Protein AF-0000000084571764 (afdb_homodimer)

Sequence (268 aa):
MSSFSRCAGCNYLRRKCPQDCILAPYFPSSNPQRFACVHKIFGASNVTKMLQVTSPGAFTGGTAECISYEATARVQDPVYGCVGIITQLQQQITQIHSEIMKIKGEMVSSHTNLTRNCTENPQHRLNMHLAPTCMSSFSRCAGCNYLRRKCPQDCILAPYFPSSNPQRFACVHKIFGASNVTKMLQVTSPGAFTGGTAECISYEATARVQDPVYGCVGIITQLQQQITQIHSEIMKIKGEMVSSHTNLTRNCTENPQHRLNMHLAPTC

Radius of gyration: 33.49 Å; Cα contacts (8 Å, |Δi|>4): 254; chains: 2; bounding box: 67×109×68 Å

Nearest PDB structures (foldseek):
  5ly0-assembly1_B  TM=8.321E-01  e=3.715E-10  Triticum turgidum
  1m56-assembly1_C  TM=3.704E-01  e=9.607E+00  Cereibacter sphaeroides
  5ly0-assembly1_B  TM=8.315E-01  e=4.509E-10  Triticum turgidum
  1m56-assembly1_C  TM=3.711E-01  e=9.537E+00  Cereibacter sphaeroides

pLDDT: mean 82.19, std 20.16, range [26.83, 98.69]

Solvent-accessible surface area (backbone atoms only — not comparable to full-atom values): 14985 Å² total; per-residue (Å²): 128,84,74,76,76,45,22,21,47,27,53,74,67,72,49,84,59,58,95,78,42,85,48,42,88,73,21,41,53,92,44,46,63,56,38,50,36,30,37,74,60,48,30,68,69,40,48,53,48,54,47,55,67,36,53,93,64,98,38,29,70,50,20,52,52,30,49,36,50,40,19,49,33,26,72,78,33,68,43,38,26,53,54,47,53,40,52,51,50,51,50,50,47,53,51,53,49,53,50,52,52,52,55,53,48,51,54,52,52,53,53,54,54,56,58,52,60,68,67,65,68,68,65,71,73,67,66,61,73,78,63,78,85,122,127,86,74,76,75,47,21,20,47,28,53,73,68,71,48,83,59,58,96,80,41,85,50,42,88,74,22,40,54,91,43,46,63,54,39,50,35,29,38,73,61,46,30,69,70,42,49,52,48,54,47,55,66,37,53,91,65,99,38,30,71,50,20,52,52,31,48,36,50,40,20,50,32,26,73,76,34,68,42,38,26,55,53,48,53,42,54,52,50,51,50,49,46,52,50,52,49,52,50,52,53,50,54,52,49,50,54,52,51,53,54,54,55,56,59,54,63,68,66,65,70,68,66,72,75,69,66,60,74,76,64,78,86,124

Foldseek 3Di:
DPPPDAFLVCVVVVHDQDPVRLCPVAGGPVCNVLVVLLCVVQNDVRLVVQLPVPPDDDPSNVSSVVSSQQSVQCVVPVPQGCVVVVVVVVVVVVVVVVVVVVVVVVVVVVVVVVVVVVPPPPPPVPPPDPPPPD/DPPPDAFLQCVVVVHDQDPVRLCPVAGGPVCNVLVVLLCVVQNDVRLVVQLPVPPDDDPSNVSSVVSSQQSVQCVVPVPQGCVVVVVVVVVVVVVVVVVVVVVVVVVVVVVVVVVVVVPPPPPDVPPPDPPDPD

Structure (mmCIF, N/CA/C/O backbone):
data_AF-0000000084571764-model_v1
#
loop_
_entity.id
_entity.type
_entity.pdbx_description
1 polymer 'LOB domain-containing protein'
#
loop_
_atom_site.group_PDB
_atom_site.id
_atom_site.type_symbol
_atom_site.label_atom_id
_atom_site.label_alt_id
_atom_site.label_comp_id
_atom_site.label_asym_id
_atom_site.label_entity_id
_atom_site.label_seq_id
_atom_site.pdbx_PDB_ins_code
_atom_site.Cartn_x
_atom_site.Cartn_y
_atom_site.Cartn_z
_atom_site.occupancy
_atom_site.B_iso_or_equiv
_atom_site.auth_seq_id
_atom_site.auth_comp_id
_atom_site.auth_asym_id
_atom_site.auth_atom_id
_atom_site.pdbx_PDB_model_num
ATOM 1 N N . MET A 1 1 ? 36.75 -24.688 -1.253 1 33.09 1 MET A N 1
ATOM 2 C CA . MET A 1 1 ? 35.406 -24.609 -1.811 1 33.09 1 MET A CA 1
ATOM 3 C C 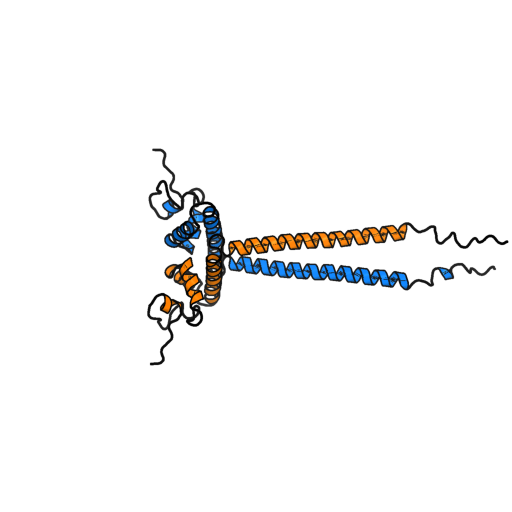. MET A 1 1 ? 34.688 -23.359 -1.341 1 33.09 1 MET A C 1
ATOM 5 O O . MET A 1 1 ? 34.406 -23.188 -0.148 1 33.09 1 MET A O 1
ATOM 9 N N . SER A 1 2 ? 35 -22.25 -1.656 1 41.28 2 SER A N 1
ATOM 10 C CA . SER A 1 2 ? 34.469 -20.953 -1.225 1 41.28 2 SER A CA 1
ATOM 11 C C . SER A 1 2 ? 32.938 -20.953 -1.198 1 41.28 2 SER A C 1
ATOM 13 O O . SER A 1 2 ? 32.312 -21.172 -2.227 1 41.28 2 SER A O 1
ATOM 15 N N . SER A 1 3 ? 32.156 -21.594 -0.392 1 47.38 3 SER A N 1
ATOM 16 C CA . SER A 1 3 ? 30.766 -21.953 -0.145 1 47.38 3 SER A CA 1
ATOM 17 C C . SER A 1 3 ? 29.828 -20.781 -0.491 1 47.38 3 SER A C 1
ATOM 19 O O . SER A 1 3 ? 29.812 -19.766 0.199 1 47.38 3 SER A O 1
ATOM 21 N N . PHE A 1 4 ? 29.766 -20.438 -1.7 1 60.16 4 PHE A N 1
ATOM 22 C CA . PHE A 1 4 ? 28.922 -19.359 -2.172 1 60.16 4 PHE A CA 1
ATOM 23 C C . PHE A 1 4 ? 27.531 -19.438 -1.526 1 60.16 4 PHE A C 1
ATOM 25 O O . PHE A 1 4 ? 26.859 -20.453 -1.63 1 60.16 4 PHE A O 1
ATOM 32 N N . SER A 1 5 ? 27.328 -18.844 -0.38 1 79.31 5 SER A N 1
ATOM 33 C CA . SER A 1 5 ? 26.141 -18.844 0.48 1 79.31 5 SER A CA 1
ATOM 34 C C . SER A 1 5 ? 24.891 -18.5 -0.309 1 79.31 5 SER A C 1
ATOM 36 O O . SER A 1 5 ? 24.844 -17.516 -1.04 1 79.31 5 SER A O 1
ATOM 38 N N . ARG A 1 6 ? 23.984 -19.531 -0.462 1 92.81 6 ARG A N 1
ATOM 39 C CA . ARG A 1 6 ? 22.672 -19.422 -1.094 1 92.81 6 ARG A CA 1
ATOM 40 C C . ARG A 1 6 ? 21.922 -18.188 -0.584 1 92.81 6 ARG A C 1
ATOM 42 O O . ARG A 1 6 ? 22.016 -17.844 0.595 1 92.81 6 ARG A O 1
ATOM 49 N N . CYS A 1 7 ? 21.469 -17.438 -1.483 1 96.56 7 CYS A N 1
ATOM 50 C CA . CYS A 1 7 ? 20.609 -16.375 -1.004 1 96.56 7 CYS A CA 1
ATOM 51 C C . CYS A 1 7 ? 19.422 -16.922 -0.234 1 96.56 7 CYS A C 1
ATOM 53 O O . CYS A 1 7 ? 19.203 -18.141 -0.204 1 96.56 7 CYS A O 1
ATOM 55 N N . ALA A 1 8 ? 18.703 -16.172 0.393 1 97.19 8 ALA A N 1
ATOM 56 C CA . ALA A 1 8 ? 17.562 -16.594 1.207 1 97.19 8 ALA A CA 1
ATOM 57 C C . ALA A 1 8 ? 16.469 -17.219 0.343 1 97.19 8 ALA A C 1
ATOM 59 O O . ALA A 1 8 ? 15.82 -18.188 0.762 1 97.19 8 ALA A O 1
ATOM 60 N N . GLY A 1 9 ? 16.297 -16.641 -0.872 1 96.94 9 GLY A N 1
ATOM 61 C CA . GLY A 1 9 ? 15.305 -17.203 -1.773 1 96.94 9 GLY A CA 1
ATOM 62 C C . GLY A 1 9 ? 15.617 -18.625 -2.201 1 96.94 9 GLY A C 1
ATOM 63 O O . GLY A 1 9 ? 14.789 -19.516 -2.045 1 96.94 9 GLY A O 1
ATOM 64 N N . CYS A 1 10 ? 16.734 -18.781 -2.635 1 97.31 10 CYS A N 1
ATOM 65 C CA . CYS A 1 10 ? 17.141 -20.094 -3.109 1 97.31 10 CYS A CA 1
ATOM 66 C C . CYS A 1 10 ? 17.172 -21.109 -1.966 1 97.31 10 CYS A C 1
ATOM 68 O O . CYS A 1 10 ? 16.812 -22.266 -2.15 1 97.31 10 CYS A O 1
ATOM 70 N N . ASN A 1 11 ? 17.609 -20.703 -0.814 1 97.12 11 ASN A N 1
ATOM 71 C CA . ASN A 1 11 ? 17.578 -21.562 0.359 1 97.12 11 ASN A CA 1
ATOM 72 C C . ASN A 1 11 ? 16.156 -21.984 0.715 1 97.12 11 ASN A C 1
ATOM 74 O O . ASN A 1 11 ? 15.906 -23.172 0.968 1 97.12 11 ASN A O 1
ATOM 78 N N . TYR A 1 12 ? 15.336 -21.031 0.763 1 97.12 12 TYR A N 1
ATOM 79 C CA . TYR A 1 12 ? 13.938 -21.281 1.095 1 97.12 12 TYR A CA 1
ATOM 80 C C . TYR A 1 12 ? 13.297 -22.219 0.089 1 97.12 12 TYR A C 1
ATOM 82 O O . TYR A 1 12 ? 12.492 -23.078 0.462 1 97.12 12 TYR A O 1
ATOM 90 N N . LEU A 1 13 ? 13.664 -22.047 -1.126 1 96.44 13 LEU A N 1
ATOM 91 C CA . LEU A 1 13 ? 13.062 -22.828 -2.209 1 96.44 13 LEU A CA 1
ATOM 92 C C . LEU A 1 13 ? 13.812 -24.141 -2.424 1 96.44 13 LEU A C 1
ATOM 94 O O . LEU A 1 13 ? 13.461 -24.922 -3.309 1 96.44 13 LEU A O 1
ATOM 98 N N . ARG A 1 14 ? 14.891 -24.328 -1.659 1 95.69 14 ARG A N 1
ATOM 99 C CA . ARG A 1 14 ? 15.703 -25.547 -1.694 1 95.69 14 ARG A CA 1
ATOM 100 C C . ARG A 1 14 ? 16.25 -25.797 -3.096 1 95.69 14 ARG A C 1
ATOM 102 O O . ARG A 1 14 ? 16.125 -26.906 -3.625 1 95.69 14 ARG A O 1
ATOM 109 N N . ARG A 1 15 ? 16.828 -24.812 -3.627 1 94.69 15 ARG A N 1
ATOM 110 C CA . ARG A 1 15 ? 17.469 -24.906 -4.93 1 94.69 15 ARG A CA 1
ATOM 111 C C . ARG A 1 15 ? 18.875 -24.328 -4.891 1 94.69 15 ARG A C 1
ATOM 113 O O . ARG A 1 15 ? 19.25 -23.656 -3.926 1 94.69 15 ARG A O 1
ATOM 120 N N . LYS A 1 16 ? 19.594 -24.609 -6.008 1 94.69 16 LYS A N 1
ATOM 121 C CA . LYS A 1 16 ? 20.906 -24.016 -6.172 1 94.69 16 LYS A CA 1
ATOM 122 C C . LYS A 1 16 ? 20.797 -22.531 -6.52 1 94.69 16 LYS A C 1
ATOM 124 O O . LYS A 1 16 ? 19.891 -22.125 -7.25 1 94.69 16 LYS A O 1
ATOM 129 N N . CYS A 1 17 ? 21.703 -21.797 -5.961 1 95.88 17 CYS A N 1
ATOM 130 C CA . CYS A 1 17 ? 21.75 -20.359 -6.223 1 95.88 17 CYS A CA 1
ATOM 131 C C . CYS A 1 17 ? 22.766 -20.031 -7.316 1 95.88 17 CYS A C 1
ATOM 133 O O . CYS A 1 17 ? 23.969 -19.984 -7.062 1 95.88 17 CYS A O 1
ATOM 135 N N . PRO A 1 18 ? 22.375 -19.797 -8.539 1 94.38 18 PRO A N 1
ATOM 136 C CA . PRO A 1 18 ? 23.297 -19.531 -9.633 1 94.38 18 PRO A CA 1
ATOM 137 C C . PRO A 1 18 ? 23.953 -18.156 -9.523 1 94.38 18 PRO A C 1
ATOM 139 O O . PRO A 1 18 ? 23.516 -17.312 -8.727 1 94.38 18 PRO A O 1
ATOM 142 N N . GLN A 1 19 ? 24.969 -17.938 -10.227 1 91.38 19 GLN A N 1
ATOM 143 C CA . GLN A 1 19 ? 25.734 -16.688 -10.211 1 91.38 19 GLN A CA 1
ATOM 144 C C . GLN A 1 19 ? 24.844 -15.516 -10.609 1 91.38 19 GLN A C 1
ATOM 146 O O . GLN A 1 19 ? 25.016 -14.406 -10.094 1 91.38 19 GLN A O 1
ATOM 151 N N . ASP A 1 20 ? 23.828 -15.688 -11.391 1 90.75 20 ASP A N 1
ATOM 152 C CA . ASP A 1 20 ? 22.969 -14.617 -11.891 1 90.75 20 ASP A CA 1
ATOM 153 C C . ASP A 1 20 ? 21.578 -14.672 -11.242 1 90.75 20 ASP A C 1
ATOM 155 O O . ASP A 1 20 ? 20.594 -14.258 -11.844 1 90.75 20 ASP A O 1
ATOM 159 N N . CYS A 1 21 ? 21.609 -15.109 -10.031 1 93.12 21 CYS A N 1
ATOM 160 C CA . CYS A 1 21 ? 20.344 -15.234 -9.328 1 93.12 21 CYS A CA 1
ATOM 161 C C . CYS A 1 21 ? 19.688 -13.875 -9.141 1 93.12 21 CYS A C 1
ATOM 163 O O . CYS A 1 21 ? 20.266 -12.977 -8.539 1 93.12 21 CYS A O 1
ATOM 165 N N . ILE A 1 22 ? 18.5 -13.75 -9.562 1 90.25 22 ILE A N 1
ATOM 166 C CA . ILE A 1 22 ? 17.797 -12.469 -9.562 1 90.25 22 ILE A CA 1
ATOM 167 C C . ILE A 1 22 ? 17.375 -12.117 -8.141 1 90.25 22 ILE A C 1
ATOM 169 O O . ILE A 1 22 ? 17.047 -10.961 -7.848 1 90.25 22 ILE A O 1
ATOM 173 N N . LEU A 1 23 ? 17.344 -13.102 -7.285 1 93.31 23 LEU A N 1
ATOM 174 C CA . LEU A 1 23 ? 16.906 -12.883 -5.91 1 93.31 23 LEU A CA 1
ATOM 175 C C . LEU A 1 23 ? 18.078 -12.484 -5.023 1 93.31 23 LEU A C 1
ATOM 177 O O . LEU A 1 23 ? 17.906 -11.773 -4.031 1 93.31 23 LEU A O 1
ATOM 181 N N . ALA A 1 24 ? 19.25 -12.891 -5.359 1 93.5 24 ALA A N 1
ATOM 182 C CA . ALA A 1 24 ? 20.438 -12.812 -4.504 1 93.5 24 ALA A CA 1
ATOM 183 C C . ALA A 1 24 ? 20.703 -11.375 -4.07 1 93.5 24 ALA A C 1
ATOM 185 O O . ALA A 1 24 ? 20.984 -11.117 -2.9 1 93.5 24 ALA A O 1
ATOM 186 N N . PRO A 1 25 ? 20.578 -10.414 -4.918 1 91.19 25 PRO A N 1
ATOM 187 C CA . PRO A 1 25 ? 20.891 -9.039 -4.516 1 91.19 25 PRO A CA 1
ATOM 188 C C . PRO A 1 25 ? 19.891 -8.477 -3.51 1 91.19 25 PRO A C 1
ATOM 190 O O . PRO A 1 25 ? 20.219 -7.543 -2.773 1 91.19 25 PRO A O 1
ATOM 193 N N . TYR A 1 26 ? 18.734 -9.109 -3.398 1 92.56 26 TYR A N 1
ATOM 194 C CA . TYR A 1 26 ? 17.672 -8.438 -2.68 1 92.56 26 TYR A CA 1
ATOM 195 C C . TYR A 1 26 ? 17.203 -9.258 -1.479 1 92.56 26 TYR A C 1
ATOM 197 O O . TYR A 1 26 ? 16.547 -8.734 -0.581 1 92.56 26 TYR A O 1
ATOM 205 N N . PHE A 1 27 ? 17.578 -10.469 -1.503 1 95.62 27 PHE A N 1
ATOM 206 C CA . PHE A 1 27 ? 17.172 -11.375 -0.436 1 95.62 27 PHE A CA 1
ATOM 207 C C . PHE A 1 27 ? 18.375 -12.141 0.101 1 95.62 27 PHE A C 1
ATOM 209 O O . PHE A 1 27 ? 18.5 -13.344 -0.144 1 95.62 27 PHE A O 1
ATOM 216 N N . PRO A 1 28 ? 19.125 -11.469 0.858 1 94.94 28 PRO A N 1
ATOM 217 C CA . PRO A 1 28 ? 20.328 -12.094 1.403 1 94.94 28 PRO A CA 1
ATOM 218 C C . PRO A 1 28 ? 20.016 -13.156 2.457 1 94.94 28 PRO A C 1
ATOM 220 O O . PRO A 1 28 ? 18.984 -13.086 3.119 1 94.94 28 PRO A O 1
ATOM 223 N N . SER A 1 29 ? 20.906 -14.086 2.682 1 95.25 29 SER A N 1
ATOM 224 C CA . SER A 1 29 ? 20.734 -15.18 3.631 1 95.25 29 SER A CA 1
ATOM 225 C C . SER A 1 29 ? 20.688 -14.664 5.066 1 95.25 29 SER A C 1
ATOM 227 O O . SER A 1 29 ? 20.172 -15.344 5.957 1 95.25 29 SER A O 1
ATOM 229 N N . SER A 1 30 ? 21.203 -13.539 5.242 1 95.25 30 SER A N 1
ATOM 230 C CA . SER A 1 30 ? 21.219 -12.945 6.574 1 95.25 30 SER A CA 1
ATOM 231 C C . SER A 1 30 ? 19.828 -12.508 7.008 1 95.25 30 SER A C 1
ATOM 233 O O . SER A 1 30 ? 19.594 -12.258 8.195 1 95.25 30 S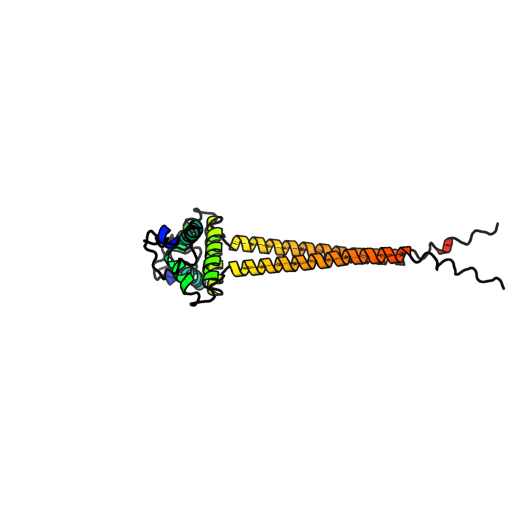ER A O 1
ATOM 235 N N . ASN A 1 31 ? 18.859 -12.383 6.09 1 96.06 31 ASN A N 1
ATOM 236 C CA . ASN A 1 31 ? 17.484 -11.992 6.383 1 96.06 31 ASN A CA 1
ATOM 237 C C . ASN A 1 31 ? 16.484 -12.945 5.734 1 96.06 31 ASN A C 1
ATOM 239 O O . ASN A 1 31 ? 15.719 -12.555 4.848 1 96.06 31 ASN A O 1
ATOM 243 N N . PRO A 1 32 ? 16.469 -14.133 6.25 1 96.69 32 PRO A N 1
ATOM 244 C CA . PRO A 1 32 ? 15.625 -15.156 5.625 1 96.69 32 PRO A CA 1
ATOM 245 C C . PRO A 1 32 ? 14.133 -14.836 5.742 1 96.69 32 PRO A C 1
ATOM 247 O O . PRO A 1 32 ? 13.344 -15.258 4.891 1 96.69 32 PRO A O 1
ATOM 250 N N . GLN A 1 33 ? 13.734 -14.102 6.691 1 97.12 33 GLN A N 1
ATOM 251 C CA . GLN A 1 33 ? 12.328 -13.805 6.918 1 97.12 33 GLN A CA 1
ATOM 252 C C . GLN A 1 33 ? 11.773 -12.906 5.812 1 97.12 33 GLN A C 1
ATOM 254 O O . GLN A 1 33 ? 10.594 -13.016 5.453 1 97.12 33 GLN A O 1
ATOM 259 N N . ARG A 1 34 ? 12.633 -12.109 5.312 1 97.19 34 ARG A N 1
ATOM 260 C CA . ARG A 1 34 ? 12.195 -11.195 4.266 1 97.19 34 ARG A CA 1
ATOM 261 C C . ARG A 1 34 ? 11.641 -11.961 3.066 1 97.19 34 ARG A C 1
ATOM 263 O O . ARG A 1 34 ? 10.547 -11.664 2.586 1 97.19 34 ARG A O 1
ATOM 270 N N . PHE A 1 35 ? 12.406 -12.891 2.623 1 97.19 35 PHE A N 1
ATOM 271 C CA . PHE A 1 35 ? 11.93 -13.648 1.475 1 97.19 35 PHE A CA 1
ATOM 272 C C . PHE A 1 35 ? 10.75 -14.531 1.858 1 97.19 35 PHE A C 1
ATOM 274 O O . PHE A 1 35 ? 9.836 -14.734 1.059 1 97.19 35 PHE A O 1
ATOM 281 N N . ALA A 1 36 ? 10.75 -15.047 3.066 1 97.62 36 ALA A N 1
ATOM 282 C CA . ALA A 1 36 ? 9.648 -15.891 3.52 1 97.62 36 ALA A CA 1
ATOM 283 C C . ALA A 1 36 ? 8.32 -15.148 3.459 1 97.62 36 ALA A C 1
ATOM 285 O O . ALA A 1 36 ? 7.305 -15.703 3.025 1 97.62 36 ALA A O 1
ATOM 286 N N . CYS A 1 37 ? 8.297 -13.914 3.857 1 96.44 37 CYS A N 1
ATOM 287 C CA . CYS A 1 37 ? 7.086 -13.102 3.824 1 96.44 37 CYS A CA 1
ATOM 288 C C . CYS A 1 37 ? 6.641 -12.844 2.389 1 96.44 37 CYS A C 1
ATOM 290 O O . CYS A 1 37 ? 5.457 -12.984 2.068 1 96.44 37 CYS A O 1
ATOM 292 N N . VAL A 1 38 ? 7.621 -12.516 1.595 1 96.69 38 VAL A N 1
ATOM 293 C CA . VAL A 1 38 ? 7.328 -12.203 0.199 1 96.69 38 VAL A CA 1
ATOM 294 C C . VAL A 1 38 ? 6.777 -13.445 -0.503 1 96.69 38 VAL A C 1
ATOM 296 O O . VAL A 1 38 ? 5.789 -13.359 -1.239 1 96.69 38 VAL A O 1
ATOM 299 N N . HIS A 1 39 ? 7.363 -14.539 -0.243 1 95.81 39 HIS A N 1
ATOM 300 C CA . HIS A 1 39 ? 6.918 -15.789 -0.846 1 95.81 39 HIS A CA 1
ATOM 301 C C . HIS A 1 39 ? 5.516 -16.156 -0.373 1 95.81 39 HIS A C 1
ATOM 303 O O . HIS A 1 39 ? 4.699 -16.656 -1.157 1 95.81 39 HIS A O 1
ATOM 309 N N . LYS A 1 40 ? 5.289 -16.016 0.88 1 93.38 40 LYS A N 1
ATOM 310 C CA . LYS A 1 40 ? 3.992 -16.359 1.456 1 93.38 40 LYS A CA 1
ATOM 311 C C . LYS A 1 40 ? 2.869 -15.594 0.763 1 93.38 40 LYS A C 1
ATOM 313 O O . LYS A 1 40 ? 1.788 -16.141 0.532 1 93.38 40 LYS A O 1
ATOM 318 N N . ILE A 1 41 ? 3.109 -14.344 0.408 1 92.75 41 ILE A N 1
ATOM 319 C CA . ILE A 1 41 ? 2.057 -13.461 -0.085 1 92.75 41 ILE A CA 1
ATOM 320 C C . ILE A 1 41 ? 2.002 -13.531 -1.609 1 92.75 41 ILE A C 1
ATOM 322 O O . ILE A 1 41 ? 0.923 -13.641 -2.193 1 92.75 41 ILE A O 1
ATOM 326 N N . PHE A 1 42 ? 3.152 -13.562 -2.262 1 93.44 42 PHE A N 1
ATOM 327 C CA . PHE A 1 42 ? 3.156 -13.383 -3.707 1 93.44 42 PHE A CA 1
ATOM 328 C C . PHE A 1 42 ? 3.512 -14.68 -4.418 1 93.44 42 PHE A C 1
ATOM 330 O O . PHE A 1 42 ? 3.188 -14.859 -5.594 1 93.44 42 PHE A O 1
ATOM 337 N N . GLY A 1 43 ? 4.227 -15.539 -3.732 1 92.38 43 GLY A N 1
ATOM 338 C CA . GLY A 1 43 ? 4.738 -16.734 -4.398 1 92.38 43 GLY A CA 1
ATOM 339 C C . GLY A 1 43 ? 6 -16.469 -5.195 1 92.38 43 GLY A C 1
ATOM 340 O O . GLY A 1 43 ? 6.301 -15.328 -5.539 1 92.38 43 GLY A O 1
ATOM 341 N N . ALA A 1 44 ? 6.699 -17.531 -5.496 1 90.12 44 ALA A N 1
ATOM 342 C CA . ALA A 1 44 ? 8.008 -17.422 -6.133 1 90.12 44 ALA A CA 1
ATOM 343 C C . ALA A 1 44 ? 7.883 -16.906 -7.562 1 90.12 44 ALA A C 1
ATOM 345 O O . ALA A 1 44 ? 8.648 -16.031 -7.98 1 90.12 44 ALA A O 1
ATOM 346 N N . SER A 1 45 ? 6.91 -17.328 -8.328 1 88.31 45 SER A N 1
ATOM 347 C CA . SER A 1 45 ? 6.746 -16.953 -9.727 1 88.31 45 SER A CA 1
ATOM 348 C C . SER A 1 45 ? 6.398 -15.469 -9.852 1 88.31 45 SER A C 1
ATOM 350 O O . SER A 1 45 ? 6.984 -14.758 -10.672 1 88.31 45 SER A O 1
ATOM 352 N N . ASN A 1 46 ? 5.547 -15.031 -9.023 1 90.12 46 ASN A N 1
ATOM 353 C CA . ASN A 1 46 ? 5.133 -13.633 -9.078 1 90.12 46 ASN A CA 1
ATOM 354 C C . ASN A 1 46 ? 6.258 -12.695 -8.648 1 90.12 46 ASN A C 1
ATOM 356 O O . ASN A 1 46 ? 6.426 -11.617 -9.219 1 90.12 46 ASN A O 1
ATOM 360 N N . VAL A 1 47 ? 6.961 -13.125 -7.68 1 91.94 47 VAL A N 1
ATOM 361 C CA . VAL A 1 47 ? 8.094 -12.32 -7.219 1 91.94 47 VAL A CA 1
ATOM 362 C C . VAL A 1 47 ? 9.094 -12.141 -8.359 1 91.94 47 VAL A C 1
ATOM 364 O O . VAL A 1 47 ? 9.555 -11.023 -8.609 1 91.94 47 VAL A O 1
ATOM 367 N N . THR A 1 48 ? 9.406 -13.188 -8.992 1 90.06 48 THR A N 1
ATOM 368 C CA . THR A 1 48 ? 10.352 -13.141 -10.102 1 90.06 48 THR A CA 1
ATOM 369 C C . THR A 1 48 ? 9.828 -12.25 -11.227 1 90.06 48 THR A C 1
ATOM 371 O O . THR A 1 48 ? 10.578 -11.438 -11.781 1 90.06 48 THR A O 1
ATOM 374 N N . LYS A 1 49 ? 8.609 -12.398 -11.484 1 88.75 49 LYS A N 1
ATOM 375 C CA . LYS A 1 49 ? 7.98 -11.57 -12.508 1 88.75 49 LYS A CA 1
ATOM 376 C C . LYS A 1 49 ? 8.047 -10.094 -12.148 1 88.75 49 LYS A C 1
ATOM 378 O O . LYS A 1 49 ? 8.367 -9.25 -12.992 1 88.75 49 LYS A O 1
ATOM 383 N N . MET A 1 50 ? 7.777 -9.773 -10.93 1 89.5 50 MET A N 1
ATOM 384 C CA . MET A 1 50 ? 7.75 -8.391 -10.469 1 89.5 50 MET A CA 1
ATOM 385 C C . MET A 1 50 ? 9.148 -7.777 -10.5 1 89.5 50 MET A C 1
ATOM 387 O O . MET A 1 50 ? 9.305 -6.586 -10.773 1 89.5 50 MET A O 1
ATOM 391 N N . LEU A 1 51 ? 10.109 -8.562 -10.266 1 89.25 51 LEU A N 1
ATOM 392 C CA . LEU A 1 51 ? 11.484 -8.078 -10.25 1 89.25 51 LEU A CA 1
ATOM 393 C C . LEU A 1 51 ? 12.023 -7.922 -11.672 1 89.25 51 LEU A C 1
ATOM 395 O O . LEU A 1 51 ? 12.945 -7.137 -11.906 1 89.25 51 LEU A O 1
ATOM 399 N N . GLN A 1 52 ? 11.469 -8.641 -12.586 1 83.56 52 GLN A N 1
ATOM 400 C CA . GLN A 1 52 ? 11.914 -8.594 -13.977 1 83.56 52 GLN A CA 1
ATOM 401 C C . GLN A 1 52 ? 11.289 -7.41 -14.711 1 83.56 52 GLN A C 1
ATOM 403 O O . GLN A 1 52 ? 11.898 -6.848 -15.617 1 83.56 52 GLN A O 1
ATOM 408 N N . VAL A 1 53 ? 9.984 -7.25 -14.555 1 67.06 53 VAL A N 1
ATOM 409 C CA . VAL A 1 53 ? 9.258 -6.188 -15.242 1 67.06 53 VAL A CA 1
ATOM 410 C C . VAL A 1 53 ? 9.93 -4.844 -14.969 1 67.06 53 VAL A C 1
ATOM 412 O O . VAL A 1 53 ? 9.961 -3.973 -15.844 1 67.06 53 VAL A O 1
ATOM 415 N N . THR A 1 54 ? 10.297 -4.754 -13.766 1 59.34 54 THR A N 1
ATOM 416 C CA . THR A 1 54 ? 10.93 -3.473 -13.484 1 59.34 54 THR A CA 1
ATOM 417 C C . THR A 1 54 ? 12.281 -3.373 -14.188 1 59.34 54 THR A C 1
ATOM 419 O O . THR A 1 54 ? 13.055 -4.332 -14.195 1 59.34 54 THR A O 1
ATOM 422 N N . SER A 1 55 ? 12.203 -2.832 -15.492 1 52.09 55 SER A N 1
ATOM 423 C CA . SER A 1 55 ? 13.312 -2.688 -16.422 1 52.09 55 SER A CA 1
ATOM 424 C C . SER A 1 55 ? 14.648 -2.967 -15.75 1 52.09 55 SER A C 1
ATOM 426 O O . SER A 1 55 ? 14.836 -2.645 -14.578 1 52.09 55 SER A O 1
ATOM 428 N N . PRO A 1 56 ? 15.477 -3.738 -16.562 1 48.19 56 PRO A N 1
ATOM 429 C CA . PRO A 1 56 ? 16.891 -3.994 -16.266 1 48.19 56 PRO A CA 1
ATOM 430 C C . PRO A 1 56 ? 17.625 -2.74 -15.805 1 48.19 56 PRO A C 1
ATOM 432 O O . PRO A 1 56 ? 17.531 -1.693 -16.453 1 48.19 56 PRO A O 1
ATOM 435 N N . GLY A 1 57 ? 18.047 -2.615 -14.602 1 51.22 57 GLY A N 1
ATOM 436 C CA . GLY A 1 57 ? 18.812 -1.52 -14.023 1 51.22 57 GLY A CA 1
ATOM 437 C C . GLY A 1 57 ? 18.203 -0.988 -12.734 1 51.22 57 GLY A C 1
ATOM 438 O O . GLY A 1 57 ? 17.609 -1.744 -11.969 1 51.22 57 GLY A O 1
ATOM 439 N N . ALA A 1 58 ? 17.844 0.438 -12.766 1 52.81 58 ALA A N 1
ATOM 440 C CA . ALA A 1 58 ? 17.828 1.448 -11.711 1 52.81 58 ALA A CA 1
ATOM 441 C C . ALA A 1 58 ? 16.719 1.172 -10.711 1 52.81 58 ALA A C 1
ATOM 443 O O . ALA A 1 58 ? 16.812 1.569 -9.547 1 52.81 58 ALA A O 1
ATOM 444 N N . PHE A 1 59 ? 15.594 -0.078 -11.062 1 60.69 59 PHE A N 1
ATOM 445 C CA . PHE A 1 59 ? 14.539 0.103 -10.078 1 60.69 59 PHE A CA 1
ATOM 446 C C . PHE A 1 59 ? 14.156 -1.229 -9.438 1 60.69 59 PHE A C 1
ATOM 448 O O . PHE A 1 59 ? 13.188 -1.307 -8.68 1 60.69 59 PHE A O 1
ATOM 455 N N . THR A 1 60 ? 15.094 -2.238 -9.609 1 70.44 60 THR A N 1
ATOM 456 C CA . THR A 1 60 ? 14.773 -3.547 -9.047 1 70.44 60 THR A CA 1
ATOM 457 C C . THR A 1 60 ? 14.875 -3.518 -7.527 1 70.44 60 THR A C 1
ATOM 459 O O . THR A 1 60 ? 14.055 -4.129 -6.832 1 70.44 60 THR A O 1
ATOM 462 N N . GLY A 1 61 ? 15.938 -2.83 -7.105 1 80.31 61 GLY A N 1
ATOM 463 C CA . GLY A 1 61 ? 16.062 -2.691 -5.664 1 80.31 61 GLY A CA 1
ATOM 464 C C . GLY A 1 61 ? 14.852 -2.033 -5.023 1 80.31 61 GLY A C 1
ATOM 465 O O . GLY A 1 61 ? 14.375 -2.475 -3.973 1 80.31 61 GLY A O 1
ATOM 466 N N . GLY A 1 62 ? 14.328 -1.105 -5.742 1 89.69 62 GLY A N 1
ATOM 467 C CA . GLY A 1 62 ? 13.117 -0.452 -5.27 1 89.69 62 GLY A CA 1
ATOM 468 C C . GLY A 1 62 ? 11.914 -1.373 -5.246 1 89.69 62 GLY A C 1
ATOM 469 O O . GLY A 1 62 ? 11.141 -1.372 -4.281 1 89.69 62 GLY A O 1
ATOM 470 N N . THR A 1 63 ? 11.867 -2.174 -6.254 1 93.81 63 THR A N 1
ATOM 471 C CA . THR A 1 63 ? 10.758 -3.113 -6.348 1 93.81 63 THR A CA 1
ATOM 472 C C . THR A 1 63 ? 10.812 -4.129 -5.211 1 93.81 63 THR A C 1
ATOM 474 O O . THR A 1 63 ? 9.812 -4.367 -4.535 1 93.81 63 THR A O 1
ATOM 477 N N . ALA A 1 64 ? 11.984 -4.727 -4.969 1 93.75 64 ALA A N 1
ATOM 478 C CA . ALA A 1 64 ? 12.148 -5.723 -3.914 1 93.75 64 ALA A CA 1
ATOM 479 C C . ALA A 1 64 ? 11.781 -5.145 -2.551 1 93.75 64 ALA A C 1
ATOM 481 O O . ALA A 1 64 ? 11.141 -5.816 -1.738 1 93.75 64 ALA A O 1
ATOM 482 N N . GLU A 1 65 ? 12.219 -3.936 -2.342 1 94.75 65 GLU A N 1
ATOM 483 C CA . GLU A 1 65 ? 11.906 -3.266 -1.083 1 94.75 65 GLU A CA 1
ATOM 484 C C . GLU A 1 65 ? 10.406 -3.041 -0.938 1 94.75 65 GLU A C 1
ATOM 486 O O . GLU A 1 65 ? 9.836 -3.283 0.129 1 94.75 65 GLU A O 1
ATOM 491 N N . CYS A 1 66 ? 9.789 -2.645 -1.947 1 96.06 66 CYS A N 1
ATOM 492 C CA . CYS A 1 66 ? 8.367 -2.311 -1.897 1 96.06 66 CYS A CA 1
ATOM 493 C C . CYS A 1 66 ? 7.516 -3.566 -1.774 1 96.06 66 CYS A C 1
ATOM 495 O O . CYS A 1 66 ? 6.539 -3.59 -1.021 1 96.06 66 CYS A O 1
ATOM 497 N N . ILE A 1 67 ? 7.902 -4.605 -2.469 1 95.38 67 ILE A N 1
ATOM 498 C CA . ILE A 1 67 ? 7.098 -5.816 -2.352 1 95.38 67 ILE A CA 1
ATOM 499 C C . ILE A 1 67 ? 7.305 -6.438 -0.971 1 95.38 67 ILE A C 1
ATOM 501 O O . ILE A 1 67 ? 6.379 -7.027 -0.406 1 95.38 67 ILE A O 1
ATOM 505 N N . SER A 1 68 ? 8.508 -6.324 -0.436 1 96.94 68 SER A N 1
ATOM 506 C CA . SER A 1 68 ? 8.742 -6.793 0.927 1 96.94 68 SER A CA 1
ATOM 507 C C . SER A 1 68 ? 7.891 -6.023 1.93 1 96.94 68 SER A C 1
ATOM 509 O O . SER A 1 68 ? 7.363 -6.602 2.881 1 96.94 68 SER A O 1
ATOM 511 N N . TYR A 1 69 ? 7.801 -4.781 1.7 1 98 69 TYR A N 1
ATOM 512 C CA . TYR A 1 69 ? 7 -3.932 2.574 1 98 69 TYR A CA 1
ATOM 513 C C . TYR A 1 69 ? 5.535 -4.352 2.547 1 98 69 TYR A C 1
ATOM 515 O O . TYR A 1 69 ? 4.914 -4.527 3.598 1 98 69 TYR A O 1
ATOM 523 N N . GLU A 1 70 ? 4.961 -4.527 1.372 1 97.62 70 GLU A N 1
ATOM 524 C CA . GLU A 1 70 ? 3.58 -4.98 1.216 1 97.62 70 GLU A CA 1
ATOM 525 C C . GLU A 1 70 ? 3.385 -6.371 1.812 1 97.62 70 GLU A C 1
ATOM 527 O O . GLU A 1 70 ? 2.395 -6.625 2.504 1 97.62 70 GLU A O 1
ATOM 532 N N . ALA A 1 71 ? 4.293 -7.227 1.536 1 96.81 71 ALA A N 1
ATOM 533 C CA . ALA A 1 71 ? 4.188 -8.586 2.064 1 96.81 71 ALA A CA 1
ATOM 534 C C . ALA A 1 71 ? 4.164 -8.578 3.592 1 96.81 71 ALA A C 1
ATOM 536 O O . ALA A 1 71 ? 3.34 -9.258 4.211 1 96.81 71 ALA A O 1
ATOM 537 N N . THR A 1 72 ? 5.059 -7.852 4.168 1 97.31 72 THR A N 1
ATOM 538 C CA . THR A 1 72 ? 5.133 -7.762 5.621 1 97.31 72 THR A CA 1
ATOM 539 C C . THR A 1 72 ? 3.844 -7.184 6.195 1 97.31 72 THR A C 1
ATOM 541 O O . THR A 1 72 ? 3.334 -7.668 7.207 1 97.31 72 THR A O 1
ATOM 544 N N . ALA A 1 73 ? 3.32 -6.199 5.551 1 96.88 73 ALA A N 1
ATOM 545 C CA . ALA A 1 73 ? 2.064 -5.598 5.984 1 96.88 73 ALA A CA 1
ATOM 546 C C . ALA A 1 73 ? 0.927 -6.617 5.953 1 96.88 73 ALA A C 1
ATOM 548 O O . ALA A 1 73 ? 0.094 -6.652 6.863 1 96.88 73 ALA A O 1
ATOM 549 N N . ARG A 1 74 ? 0.891 -7.449 4.957 1 93.69 74 ARG A N 1
ATOM 550 C CA . ARG A 1 74 ? -0.205 -8.398 4.801 1 93.69 74 ARG A CA 1
ATOM 551 C C . ARG A 1 74 ? -0.04 -9.586 5.742 1 93.69 74 ARG A C 1
ATOM 553 O O . ARG A 1 74 ? -1.023 -10.219 6.137 1 93.69 74 ARG A O 1
ATOM 560 N N . VAL A 1 75 ? 1.186 -9.891 6.078 1 94 75 VAL A N 1
ATOM 561 C CA . VAL A 1 75 ? 1.391 -10.914 7.094 1 94 75 VAL A CA 1
ATOM 562 C C . VAL A 1 75 ? 0.803 -10.445 8.422 1 94 75 VAL A C 1
ATOM 564 O O . VAL A 1 75 ? 0.218 -11.242 9.164 1 94 75 VAL A O 1
ATOM 567 N N . GLN A 1 76 ? 0.915 -9.219 8.734 1 93.94 76 GLN A N 1
ATOM 568 C CA . GLN A 1 76 ? 0.411 -8.641 9.969 1 93.94 76 GLN A CA 1
ATOM 569 C C . GLN A 1 76 ? -1.092 -8.391 9.891 1 93.94 76 GLN A C 1
ATOM 571 O O . GLN A 1 76 ? -1.818 -8.602 10.859 1 93.94 76 GLN A O 1
ATOM 576 N N . ASP A 1 77 ? -1.552 -7.965 8.781 1 92.69 77 ASP A N 1
ATOM 577 C CA . ASP A 1 77 ? -2.955 -7.68 8.5 1 92.69 77 ASP A CA 1
ATOM 578 C C . ASP A 1 77 ? -3.357 -8.219 7.129 1 92.69 77 ASP A C 1
ATOM 580 O O . ASP A 1 77 ? -3.35 -7.477 6.141 1 92.69 77 ASP A O 1
ATOM 584 N N . PRO A 1 78 ? -3.795 -9.375 7.078 1 90.88 78 PRO A N 1
ATOM 585 C CA . PRO A 1 78 ? -4.043 -10.047 5.801 1 90.88 78 PRO A CA 1
ATOM 586 C C . PRO A 1 78 ? -5.152 -9.383 4.988 1 90.88 78 PRO A C 1
ATOM 588 O O . PRO A 1 78 ? -5.195 -9.523 3.766 1 90.88 78 PRO A O 1
ATOM 591 N N . VAL A 1 79 ? -6 -8.664 5.629 1 92 79 VAL A N 1
ATOM 592 C CA . VAL A 1 79 ? -7.133 -8.055 4.941 1 92 79 VAL A CA 1
ATOM 593 C C . VAL A 1 79 ? -6.688 -6.762 4.254 1 92 79 VAL A C 1
ATOM 595 O O . VAL A 1 79 ? -6.91 -6.582 3.055 1 92 79 VAL A O 1
ATOM 598 N N . TYR A 1 80 ? -5.98 -5.938 4.871 1 93.25 80 TYR A N 1
ATOM 599 C CA . TYR A 1 80 ? -5.82 -4.582 4.363 1 93.25 80 TYR A CA 1
ATOM 600 C C . TYR A 1 80 ? -4.418 -4.375 3.803 1 93.25 80 TYR A C 1
ATOM 602 O O . TYR A 1 80 ? -4.227 -3.588 2.871 1 93.25 80 TYR A O 1
ATOM 610 N N . GLY A 1 81 ? -3.365 -5.012 4.367 1 94.88 81 GLY A N 1
ATOM 611 C CA . GLY A 1 81 ? -2.008 -4.73 3.924 1 94.88 81 GLY A CA 1
ATOM 612 C C . GLY A 1 81 ? -1.627 -3.268 4.051 1 94.88 81 GLY A C 1
ATOM 613 O O . GLY A 1 81 ? -1.942 -2.623 5.051 1 94.88 81 GLY A O 1
ATOM 614 N N . CYS A 1 82 ? -0.952 -2.803 3.023 1 97.94 82 CYS A N 1
ATOM 615 C CA . CYS A 1 82 ? -0.485 -1.421 3.043 1 97.94 82 CYS A CA 1
ATOM 616 C C . CYS A 1 82 ? -1.656 -0.448 2.959 1 97.94 82 CYS A C 1
ATOM 618 O O . CYS A 1 82 ? -1.525 0.721 3.326 1 97.94 82 CYS A O 1
ATOM 620 N N . VAL A 1 83 ? -2.781 -0.902 2.461 1 97.69 83 VAL A N 1
ATOM 621 C CA . VAL A 1 83 ? -3.957 -0.042 2.377 1 97.69 83 VAL A CA 1
ATOM 622 C C . VAL A 1 83 ? -4.379 0.395 3.779 1 97.69 83 VAL A C 1
ATOM 624 O O . VAL A 1 83 ? -4.855 1.517 3.969 1 97.69 83 VAL A O 1
ATOM 627 N N . GLY A 1 84 ? -4.211 -0.522 4.719 1 97.31 84 GLY A N 1
ATOM 628 C CA . GLY A 1 84 ? -4.465 -0.142 6.098 1 97.31 84 GLY A CA 1
ATOM 629 C C . GLY A 1 84 ? -3.605 1.017 6.566 1 97.31 84 GLY A C 1
ATOM 630 O O . GLY A 1 84 ? -4.086 1.911 7.266 1 97.31 84 GLY A O 1
ATOM 631 N N . ILE A 1 85 ? -2.387 1.092 6.23 1 98.44 85 ILE A N 1
ATOM 632 C CA . ILE A 1 85 ? -1.45 2.156 6.57 1 98.44 85 ILE A CA 1
ATOM 633 C C . ILE A 1 85 ? -1.862 3.451 5.875 1 98.44 85 ILE A C 1
ATOM 635 O O . ILE A 1 85 ? -1.834 4.523 6.48 1 98.44 85 ILE A O 1
ATOM 639 N N . ILE A 1 86 ? -2.211 3.279 4.656 1 98.62 86 ILE A N 1
ATOM 640 C CA . ILE A 1 86 ? -2.672 4.43 3.887 1 98.62 86 ILE A CA 1
ATOM 641 C C . ILE A 1 86 ? -3.861 5.078 4.594 1 98.62 86 ILE A C 1
ATOM 643 O O . ILE A 1 86 ? -3.893 6.297 4.773 1 98.62 86 ILE A O 1
ATOM 647 N N . THR A 1 87 ? -4.84 4.238 4.938 1 98.25 87 THR A N 1
ATOM 648 C CA . THR A 1 87 ? -6.023 4.73 5.633 1 98.25 87 THR A CA 1
ATOM 649 C C . THR A 1 87 ? -5.637 5.453 6.918 1 98.25 87 THR A C 1
ATOM 651 O O . THR A 1 87 ? -6.164 6.523 7.219 1 98.25 87 THR A O 1
ATOM 654 N N . GLN A 1 88 ? -4.777 4.945 7.648 1 98.44 88 GLN A N 1
ATOM 655 C CA . GLN A 1 88 ? -4.32 5.559 8.891 1 98.44 88 GLN A CA 1
ATOM 656 C C . GLN A 1 88 ? -3.654 6.906 8.625 1 98.44 88 GLN A C 1
ATOM 658 O O . GLN A 1 88 ? -3.908 7.879 9.344 1 98.44 88 GLN A O 1
ATOM 663 N N . LEU A 1 89 ? -2.803 6.941 7.664 1 98.69 89 LEU A N 1
ATOM 664 C CA . LEU A 1 89 ? -2.111 8.18 7.32 1 98.69 89 LEU A CA 1
ATOM 665 C C . LEU A 1 89 ? -3.104 9.242 6.863 1 98.69 89 LEU A C 1
ATOM 667 O O . LEU A 1 89 ? -2.973 10.414 7.223 1 98.69 89 LEU A O 1
ATOM 671 N N . GLN A 1 90 ? -4.035 8.828 6.094 1 98.62 90 GLN A N 1
ATOM 672 C CA . GLN A 1 90 ? -5.07 9.75 5.645 1 98.62 90 GLN A CA 1
ATOM 673 C C . GLN A 1 90 ? -5.867 10.305 6.824 1 98.62 90 GLN A C 1
ATOM 675 O O . GLN A 1 90 ? -6.223 11.484 6.84 1 98.62 90 GLN A O 1
ATOM 680 N N . GLN A 1 91 ? -6.188 9.508 7.742 1 98.62 91 GLN A N 1
ATOM 681 C CA . GLN A 1 91 ? -6.863 9.953 8.953 1 98.62 91 GLN A CA 1
ATOM 682 C C . GLN A 1 91 ? -6.012 10.961 9.719 1 98.62 91 GLN A C 1
ATOM 684 O O . GLN A 1 91 ? -6.531 11.953 10.242 1 98.62 91 GLN A O 1
ATOM 689 N N . GLN A 1 92 ? -4.777 10.68 9.805 1 98.25 92 GLN A N 1
ATOM 690 C CA . GLN A 1 92 ? -3.865 11.602 10.469 1 98.25 92 GLN A CA 1
ATOM 691 C C . GLN A 1 92 ? -3.871 12.969 9.789 1 98.25 92 GL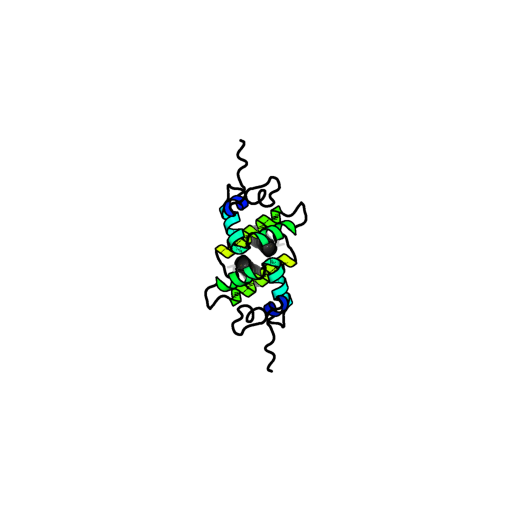N A C 1
ATOM 693 O O . GLN A 1 92 ? -3.908 14 10.453 1 98.25 92 GLN A O 1
ATOM 698 N N . ILE A 1 93 ? -3.832 12.984 8.531 1 98.5 93 ILE A N 1
ATOM 699 C CA . ILE A 1 93 ? -3.836 14.227 7.77 1 98.5 93 ILE A CA 1
ATOM 700 C C . ILE A 1 93 ? -5.105 15.023 8.07 1 98.5 93 ILE A C 1
ATOM 702 O O . ILE A 1 93 ? -5.051 16.234 8.312 1 98.5 93 ILE A O 1
ATOM 706 N N . THR A 1 94 ? -6.188 14.305 8.055 1 98.44 94 THR A N 1
ATOM 707 C CA . THR A 1 94 ? -7.453 14.945 8.391 1 98.44 94 THR A CA 1
ATOM 708 C C . THR A 1 94 ? -7.398 15.562 9.781 1 98.44 94 THR A C 1
ATOM 710 O O . THR A 1 94 ? -7.855 16.688 9.992 1 98.44 94 THR A O 1
ATOM 713 N N . GLN A 1 95 ? -6.918 14.844 10.688 1 97.56 95 GLN A N 1
ATOM 714 C CA . GLN A 1 95 ? -6.816 15.312 12.062 1 97.56 95 GLN A CA 1
ATOM 715 C C . GLN A 1 95 ? -5.914 16.547 12.164 1 97.56 95 GLN A C 1
ATOM 717 O O . GLN A 1 95 ? -6.242 17.5 12.859 1 97.56 95 GLN A O 1
ATOM 722 N N . ILE A 1 96 ? -4.805 16.484 11.5 1 97.38 96 ILE A N 1
ATOM 723 C CA . ILE A 1 96 ? -3.863 17.594 11.539 1 97.38 96 ILE A CA 1
ATOM 724 C C . ILE A 1 96 ? -4.5 18.828 10.906 1 97.38 96 ILE A C 1
ATOM 726 O O . ILE A 1 96 ? -4.332 19.953 11.398 1 97.38 96 ILE A O 1
ATOM 730 N N . HIS A 1 97 ? -5.23 18.562 9.906 1 96 97 HIS A N 1
ATOM 731 C CA . HIS A 1 97 ? -5.926 19.688 9.273 1 96 97 HIS A CA 1
ATOM 732 C C . HIS A 1 97 ? -6.961 20.297 10.211 1 96 97 HIS A C 1
ATOM 734 O O . HIS A 1 97 ? -7.145 21.516 10.234 1 96 97 HIS A O 1
ATOM 740 N N . SER A 1 98 ? -7.637 19.578 10.93 1 96 98 SER A N 1
ATOM 741 C CA . SER A 1 98 ? -8.586 20.078 11.922 1 96 98 SER A CA 1
ATOM 742 C C . SER A 1 98 ? -7.891 20.922 12.977 1 96 98 SER A C 1
ATOM 744 O O . SER A 1 98 ? -8.422 21.953 13.406 1 96 98 SER A O 1
ATOM 746 N N . GLU A 1 99 ? -6.781 20.469 13.375 1 91.88 99 GLU A N 1
ATOM 747 C CA . GLU A 1 99 ? -5.984 21.219 14.336 1 91.88 99 GLU A CA 1
ATOM 748 C C . GLU A 1 99 ? -5.57 22.578 13.773 1 91.88 99 GLU A C 1
ATOM 750 O O . GLU A 1 99 ? -5.629 23.594 14.477 1 91.88 99 GLU A O 1
ATOM 755 N N . ILE A 1 100 ? -5.121 22.625 12.562 1 93.94 100 ILE A N 1
ATOM 756 C CA . ILE A 1 100 ? -4.727 23.859 11.898 1 93.94 100 ILE A CA 1
ATOM 757 C C . ILE A 1 100 ? -5.902 24.828 11.883 1 93.94 100 ILE A C 1
ATOM 759 O O . ILE A 1 100 ? -5.738 26.031 12.156 1 93.94 100 ILE A O 1
ATOM 763 N N . MET A 1 101 ? -7.059 24.328 11.664 1 92.69 101 MET A N 1
ATOM 764 C CA . MET A 1 101 ? -8.25 25.172 11.617 1 92.69 101 MET A CA 1
ATOM 765 C C . MET A 1 101 ? -8.57 25.734 13 1 92.69 101 MET A C 1
ATOM 767 O O . MET A 1 101 ? -8.992 26.891 13.125 1 92.69 101 MET A O 1
ATOM 771 N N . LYS A 1 102 ? -8.359 24.984 13.984 1 91.38 102 LYS A N 1
ATOM 772 C CA . LYS A 1 102 ? -8.562 25.453 15.352 1 91.38 102 LYS A CA 1
ATOM 773 C C . LYS A 1 102 ? -7.559 26.531 15.711 1 91.38 102 LYS A C 1
ATOM 775 O O . LYS A 1 102 ? -7.93 27.562 16.297 1 91.38 102 LYS A O 1
ATOM 780 N N . ILE A 1 103 ? -6.289 26.328 15.344 1 89 103 ILE A N 1
ATOM 781 C CA . ILE A 1 103 ? -5.238 27.297 15.641 1 89 103 ILE A CA 1
ATOM 782 C C . ILE A 1 103 ? -5.52 28.609 14.898 1 89 103 ILE A C 1
ATOM 784 O O . ILE A 1 103 ? -5.402 29.688 15.477 1 89 103 ILE A O 1
ATOM 788 N N . LYS A 1 104 ? -5.918 28.484 13.711 1 87.56 104 LYS A N 1
ATOM 789 C CA . LYS A 1 104 ? -6.219 29.656 12.906 1 87.56 104 LYS A CA 1
ATOM 790 C C . LYS A 1 104 ? -7.434 30.406 13.453 1 87.56 104 LYS A C 1
ATOM 792 O O . LYS A 1 104 ? -7.469 31.641 13.438 1 87.56 104 LYS A O 1
ATOM 797 N N . GLY A 1 105 ? -8.383 29.672 13.883 1 86.44 105 GLY A N 1
ATOM 798 C CA . GLY A 1 105 ? -9.539 30.281 14.516 1 86.44 105 GLY A CA 1
ATOM 799 C C . GLY A 1 105 ? -9.203 31.031 15.789 1 86.44 105 GLY A C 1
ATOM 800 O O . GLY A 1 105 ? -9.727 32.125 16.031 1 86.44 105 GLY A O 1
ATOM 801 N N . GLU A 1 106 ? -8.391 30.484 16.516 1 83.31 106 GLU A N 1
ATOM 802 C CA . GLU A 1 106 ? -7.941 31.109 17.766 1 83.31 106 GLU A CA 1
ATOM 803 C C . GLU A 1 106 ? -7.176 32.406 17.484 1 83.31 106 GLU A C 1
ATOM 805 O O . GLU A 1 106 ? -7.289 33.375 18.234 1 83.31 106 GLU A O 1
ATOM 810 N N . MET A 1 107 ? -6.383 32.438 16.469 1 80.62 107 MET A N 1
ATOM 811 C CA . MET A 1 107 ? -5.629 33.625 16.078 1 80.62 107 MET A CA 1
ATOM 812 C C . MET A 1 107 ? -6.566 34.75 15.664 1 80.62 107 MET A C 1
ATOM 814 O O . MET A 1 107 ? -6.348 35.938 16.016 1 80.62 107 MET A O 1
ATOM 818 N N . VAL A 1 108 ? -7.535 34.406 15.016 1 80.81 108 VAL A N 1
ATOM 819 C CA . VAL A 1 108 ? -8.508 35.406 14.547 1 80.81 108 VAL A CA 1
ATOM 820 C C . VAL A 1 108 ? -9.305 35.938 15.734 1 80.81 108 VAL A C 1
ATOM 822 O O . VAL A 1 108 ? -9.539 37.156 15.828 1 80.81 108 VAL A O 1
ATOM 825 N N . SER A 1 109 ? -9.68 35.062 16.609 1 81.69 109 SER A N 1
ATOM 826 C CA . SER A 1 109 ? -10.438 35.469 17.797 1 81.69 109 SER A CA 1
ATOM 827 C C . SER A 1 109 ? -9.609 36.375 18.703 1 81.69 109 SER A C 1
ATOM 829 O O . SER A 1 109 ? -10.133 37.344 19.281 1 81.69 109 SER A O 1
ATOM 831 N N . SER A 1 110 ? -8.375 36.125 18.859 1 75.94 110 SER A N 1
ATOM 832 C CA . SER A 1 110 ? -7.48 36.938 19.688 1 75.94 110 SER A CA 1
ATOM 833 C C . SER A 1 110 ? -7.297 38.344 19.094 1 75.94 110 SER A C 1
ATOM 835 O O . SER A 1 110 ? -7.273 39.344 19.812 1 75.94 110 SER A O 1
ATOM 837 N N . HIS A 1 111 ? -7.25 38.406 17.844 1 72.81 111 HIS A N 1
ATOM 838 C CA . HIS A 1 111 ? -7.109 39.688 17.172 1 72.81 111 HIS A CA 1
ATOM 839 C C . HIS A 1 111 ? -8.383 40.531 17.281 1 72.81 111 HIS A C 1
ATOM 841 O O . HIS A 1 111 ? -8.32 41.75 17.469 1 72.81 111 HIS A O 1
ATOM 847 N N . THR A 1 112 ? -9.5 39.844 17.219 1 73.56 112 THR A N 1
ATOM 848 C CA . THR A 1 112 ? -10.781 40.531 17.328 1 73.56 112 THR A CA 1
ATOM 849 C C . THR A 1 112 ? -10.992 41.062 18.75 1 73.56 112 THR A C 1
ATOM 851 O O . THR A 1 112 ? -11.484 42.188 18.953 1 73.56 112 THR A O 1
ATOM 854 N N . ASN A 1 113 ? -10.625 40.375 19.781 1 73 113 ASN A N 1
ATOM 855 C CA . ASN A 1 113 ? -10.758 40.781 21.172 1 73 113 ASN A CA 1
ATOM 856 C C . ASN A 1 113 ? -9.805 41.906 21.531 1 73 113 ASN A C 1
ATOM 858 O O . ASN A 1 113 ? -10.164 42.844 22.266 1 73 113 ASN A O 1
ATOM 862 N N . LEU A 1 114 ? -8.617 42 21.016 1 65 114 LEU A N 1
ATOM 863 C CA . LEU A 1 114 ? -7.645 43.062 21.266 1 65 114 LEU A CA 1
ATOM 864 C C . LEU A 1 114 ? -8.094 44.375 20.625 1 65 114 LEU A C 1
ATOM 866 O O . LEU A 1 114 ? -7.941 45.438 21.219 1 65 114 LEU A O 1
ATOM 870 N N . THR A 1 115 ? -8.625 44.312 19.484 1 62.34 115 THR A N 1
ATOM 871 C CA . THR A 1 115 ? -9.117 45.531 18.812 1 62.34 115 THR A CA 1
ATOM 872 C C . THR A 1 115 ? -10.336 46.094 19.531 1 62.34 115 THR A C 1
ATOM 874 O O . THR A 1 115 ? -10.5 47.312 19.609 1 62.34 115 THR A O 1
ATOM 877 N N . ARG A 1 116 ? -11.18 45.312 20.188 1 64.69 116 ARG A N 1
ATOM 878 C CA . ARG A 1 116 ? -12.367 45.781 20.906 1 64.69 116 ARG A CA 1
ATOM 879 C C . ARG A 1 116 ? -11.984 46.469 22.219 1 64.69 116 ARG A C 1
ATOM 881 O O . ARG A 1 116 ? -12.57 47.5 22.562 1 64.69 116 ARG A O 1
ATOM 888 N N . ASN A 1 117 ? -11.055 46.094 22.953 1 63.28 117 ASN A N 1
ATOM 889 C CA . ASN A 1 117 ? -10.633 46.656 24.234 1 63.28 117 ASN A CA 1
ATOM 890 C C . ASN A 1 117 ? -9.883 47.969 24.047 1 63.28 117 ASN A C 1
ATOM 892 O O . ASN A 1 117 ? -9.945 48.875 24.906 1 63.28 117 ASN A O 1
ATOM 896 N N . CYS A 1 118 ? -9.258 48.25 23.016 1 56.41 118 CYS A N 1
ATOM 897 C CA . CYS A 1 118 ? -8.539 49.5 22.766 1 56.41 118 CYS A CA 1
ATOM 898 C C . CYS A 1 118 ? -9.492 50.625 22.312 1 56.41 118 CYS A C 1
ATOM 900 O O . CYS A 1 118 ? -9.242 51.781 22.562 1 56.41 118 CYS A O 1
ATOM 902 N N . THR A 1 119 ? -10.586 50.438 21.766 1 55.84 119 THR A N 1
ATOM 903 C CA . THR A 1 119 ? -11.547 51.469 21.312 1 55.84 119 THR A CA 1
ATOM 904 C C . THR A 1 119 ? -12.523 51.812 22.422 1 55.84 119 THR A C 1
ATOM 906 O O . THR A 1 119 ? -13.055 52.906 22.469 1 55.84 119 THR A O 1
ATOM 909 N N . GLU A 1 120 ? -12.852 51 23.234 1 57.97 120 GLU A N 1
ATOM 910 C CA . GLU A 1 120 ? -13.883 51.281 24.219 1 57.97 120 GLU A CA 1
ATOM 911 C C . GLU A 1 120 ? -13.32 52.156 25.344 1 57.97 120 GLU A C 1
ATOM 913 O O . GLU A 1 120 ? -14.078 52.875 26.016 1 57.97 120 GLU A O 1
ATOM 918 N N . ASN A 1 121 ? -12.156 52.094 25.938 1 48.09 121 ASN A N 1
ATOM 919 C CA . ASN A 1 121 ? -11.914 52.938 27.094 1 48.09 121 ASN A CA 1
ATOM 920 C C . ASN A 1 121 ? -11.375 54.312 26.688 1 48.09 121 ASN A C 1
ATOM 922 O O . ASN A 1 121 ? -10.156 54.5 26.594 1 48.09 121 ASN A O 1
ATOM 926 N N . PRO A 1 122 ? -11.984 55.094 25.906 1 47.81 122 PRO A N 1
ATOM 927 C CA . PRO A 1 122 ? -11.609 56.5 25.781 1 47.81 122 PRO A CA 1
ATOM 928 C C . PRO A 1 122 ? -11.609 57.25 27.125 1 47.81 122 PRO A C 1
ATOM 930 O O . PRO A 1 122 ? -10.852 58.188 27.312 1 47.81 122 PRO A O 1
ATOM 933 N N . GLN A 1 123 ? -12.766 57.125 27.891 1 45.5 123 GLN A N 1
ATOM 934 C CA . GLN A 1 123 ? -13.273 58.062 28.875 1 45.5 123 GLN A CA 1
ATOM 935 C C . GLN A 1 123 ? -12.422 58.062 30.125 1 45.5 123 GLN A C 1
ATOM 937 O O . GLN A 1 123 ? -12.438 59.031 30.891 1 45.5 123 GLN A O 1
ATOM 942 N N . HIS A 1 124 ? -11.867 56.938 30.594 1 44.34 124 HIS A N 1
ATOM 943 C CA . HIS A 1 124 ? -11.477 57.125 31.984 1 44.34 124 HIS A CA 1
ATOM 944 C C 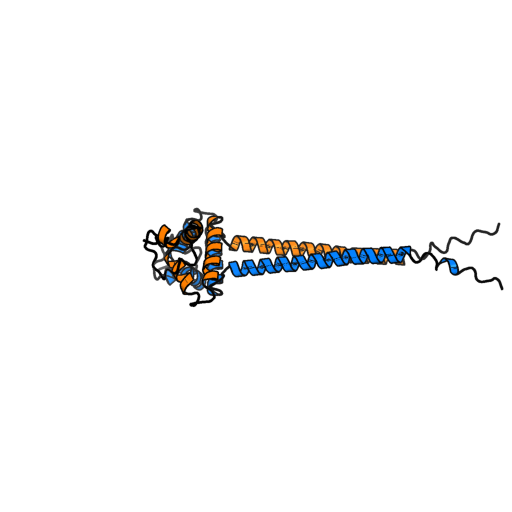. HIS A 1 124 ? -10.25 58 32.125 1 44.34 124 HIS A C 1
ATOM 946 O O . HIS A 1 124 ? -9.805 58.312 33.219 1 44.34 124 HIS A O 1
ATOM 952 N N . ARG A 1 125 ? -9.445 58.125 31.062 1 42.03 125 ARG A N 1
ATOM 953 C CA . ARG A 1 125 ? -8.273 58.906 31.422 1 42.03 125 ARG A CA 1
ATOM 954 C C . ARG A 1 125 ? -8.648 60.375 31.672 1 42.03 125 ARG A C 1
ATOM 956 O O . ARG A 1 125 ? -7.902 61.125 32.312 1 42.03 125 ARG A O 1
ATOM 963 N N . LEU A 1 126 ? -9.727 60.906 31.141 1 40.59 126 LEU A N 1
ATOM 964 C CA . LEU A 1 126 ? -9.883 62.344 31.312 1 40.59 126 LEU A CA 1
ATOM 965 C C . LEU A 1 126 ? -10.375 62.688 32.719 1 40.59 126 LEU A C 1
ATOM 967 O O . LEU A 1 126 ? -10.477 63.844 33.094 1 40.59 126 LEU A O 1
ATOM 971 N N . ASN A 1 127 ? -11.039 61.688 33.312 1 38.88 127 ASN A N 1
ATOM 972 C CA . ASN A 1 127 ? -11.727 62.188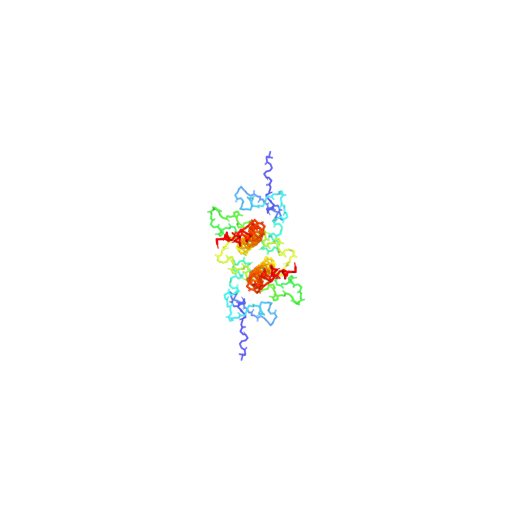 34.5 1 38.88 127 ASN A CA 1
ATOM 973 C C . ASN A 1 127 ? -10.742 62.531 35.625 1 38.88 127 ASN A C 1
ATOM 975 O O . ASN A 1 127 ? -11.141 62.656 36.781 1 38.88 127 ASN A O 1
ATOM 979 N N . MET A 1 128 ? -9.477 62.156 35.5 1 34.72 128 MET A N 1
ATOM 980 C CA . MET A 1 128 ? -8.75 62.375 36.75 1 34.72 128 MET A CA 1
ATOM 981 C C . MET A 1 128 ? -8.742 63.844 37.125 1 34.72 128 MET A C 1
ATOM 983 O O . MET A 1 128 ? -8.656 64.188 38.312 1 34.72 128 MET A O 1
ATOM 987 N N . HIS A 1 129 ? -8.32 64.75 36.25 1 38.09 129 HIS A N 1
ATOM 988 C CA . HIS A 1 129 ? -7.586 65.812 36.844 1 38.09 129 HIS A CA 1
ATOM 989 C C . HIS A 1 129 ? -8.539 66.812 37.531 1 38.09 129 HIS A C 1
ATOM 991 O O . HIS A 1 129 ? -8.117 67.875 37.969 1 38.09 129 HIS A O 1
ATOM 997 N N . LEU A 1 130 ? -9.914 66.75 37.156 1 40 130 LEU A N 1
ATOM 998 C CA . LEU A 1 130 ? -10.43 68.062 37.656 1 40 130 LEU A CA 1
ATOM 999 C C . LEU A 1 130 ? -10.602 68 39.188 1 40 130 LEU A C 1
ATOM 1001 O O . LEU A 1 130 ? -11.539 67.375 39.688 1 40 130 LEU A O 1
ATOM 1005 N N . ALA A 1 131 ? -9.617 67.438 39.969 1 39.5 131 ALA A N 1
ATOM 1006 C CA . ALA A 1 131 ? -9.695 67.688 41.406 1 39.5 131 ALA A CA 1
ATOM 1007 C C . ALA A 1 131 ? -10.094 69.125 41.719 1 39.5 131 ALA A C 1
ATOM 1009 O O . ALA A 1 131 ? -9.586 70.062 41.094 1 39.5 131 ALA A O 1
ATOM 1010 N N . PRO A 1 132 ? -11.383 69.25 42.219 1 40.94 132 PRO A N 1
ATOM 1011 C CA . PRO A 1 132 ? -11.914 70.562 42.719 1 40.94 132 PRO A CA 1
ATOM 1012 C C . PRO A 1 132 ? -10.914 71.312 43.594 1 40.94 132 PRO A C 1
ATOM 1014 O O . PRO A 1 132 ? -10.055 70.688 44.219 1 40.94 132 PRO A O 1
ATOM 1017 N N . THR A 1 133 ? -10.367 72.438 43.156 1 34.75 133 THR A N 1
ATOM 1018 C CA . THR A 1 133 ? -9.695 73.5 43.906 1 34.75 133 THR A CA 1
ATOM 1019 C C . THR A 1 133 ? -10.453 73.812 45.188 1 34.75 133 THR A C 1
ATOM 1021 O O . THR A 1 133 ? -11.586 74.312 45.125 1 34.75 133 THR A O 1
ATOM 1024 N N . CYS A 1 134 ? -10.547 72.812 46.188 1 27.11 134 CYS A N 1
ATOM 1025 C CA . CYS A 1 134 ? -10.719 73.5 47.469 1 27.11 134 CYS A CA 1
ATOM 1026 C C . CYS A 1 134 ? -9.414 74.125 47.906 1 27.11 134 CYS A C 1
ATOM 1028 O O . CYS A 1 134 ? -8.328 73.625 47.594 1 27.11 134 CYS A O 1
ATOM 1030 N N . MET B 1 1 ? -33.219 -20.031 -20.484 1 33.03 1 MET B N 1
ATOM 1031 C CA . MET B 1 1 ? -31.859 -20.266 -20.031 1 33.03 1 MET B CA 1
ATOM 1032 C C . MET B 1 1 ? -31.328 -19.047 -19.281 1 33.03 1 MET B C 1
ATOM 1034 O O . MET B 1 1 ? -31.156 -17.969 -19.859 1 33.03 1 MET B O 1
ATOM 1038 N N . SER B 1 2 ? -31.734 -18.656 -18.234 1 41.22 2 SER B N 1
ATOM 1039 C CA . SER B 1 2 ? -31.406 -17.484 -17.438 1 41.22 2 SER B CA 1
ATOM 1040 C C . SER B 1 2 ? -29.891 -17.281 -17.344 1 41.22 2 SER B C 1
ATOM 1042 O O . SER B 1 2 ? -29.172 -18.156 -16.859 1 41.22 2 SER B O 1
ATOM 1044 N N . SER B 1 3 ? -29.078 -16.938 -18.297 1 47.44 3 SER B N 1
ATOM 1045 C CA . SER B 1 3 ? -27.672 -16.797 -18.656 1 47.44 3 SER B CA 1
ATOM 1046 C C . SER B 1 3 ? -26.844 -16.266 -17.484 1 47.44 3 SER B C 1
ATOM 1048 O O . SER B 1 3 ? -26.984 -15.109 -17.094 1 47.44 3 SER B O 1
ATOM 1050 N N . PHE B 1 4 ? -26.766 -17 -16.469 1 60.44 4 PHE B N 1
ATOM 1051 C CA . PHE B 1 4 ? -26.016 -16.625 -15.273 1 60.44 4 PHE B CA 1
ATOM 1052 C C . PHE B 1 4 ? -24.672 -16.016 -15.648 1 60.44 4 PHE B C 1
ATOM 1054 O O . PHE B 1 4 ? -23.875 -16.641 -16.359 1 60.44 4 PHE B O 1
ATOM 1061 N N . SER B 1 5 ? -24.578 -14.734 -15.867 1 79.12 5 SER B N 1
ATOM 1062 C CA . SER B 1 5 ? -23.453 -13.93 -16.328 1 79.12 5 SER B CA 1
ATOM 1063 C C . SER B 1 5 ? -22.203 -14.211 -15.516 1 79.12 5 SER B C 1
ATOM 1065 O O . SER B 1 5 ? -22.234 -14.188 -14.281 1 79.12 5 SER B O 1
ATOM 1067 N N . ARG B 1 6 ? -21.188 -14.852 -16.172 1 92.88 6 ARG B N 1
ATOM 1068 C CA . ARG B 1 6 ? -19.875 -15.141 -15.625 1 92.88 6 ARG B CA 1
ATOM 1069 C C . ARG B 1 6 ? -19.297 -13.914 -14.922 1 92.88 6 ARG B C 1
ATOM 1071 O O . ARG B 1 6 ? -19.484 -12.781 -15.367 1 92.88 6 ARG B O 1
ATOM 1078 N N . CYS B 1 7 ? -18.891 -14.117 -13.766 1 96.5 7 CYS B N 1
ATOM 1079 C CA . CYS B 1 7 ? -18.172 -13 -13.156 1 96.5 7 CYS B CA 1
ATOM 1080 C C . CYS B 1 7 ? -16.969 -12.602 -14.008 1 96.5 7 CYS B C 1
ATOM 1082 O O . CYS B 1 7 ? -16.625 -13.289 -14.969 1 96.5 7 CYS B O 1
ATOM 1084 N N . ALA B 1 8 ? -16.375 -11.57 -13.75 1 97.19 8 ALA B N 1
ATOM 1085 C CA . ALA B 1 8 ? -15.242 -11.055 -14.516 1 97.19 8 ALA B CA 1
ATOM 1086 C C . ALA B 1 8 ? -14.047 -12 -14.43 1 97.19 8 ALA B C 1
ATOM 1088 O O . ALA B 1 8 ? -13.312 -12.172 -15.406 1 97.19 8 ALA B O 1
ATOM 1089 N N . GLY B 1 9 ? -13.883 -12.594 -13.211 1 96.94 9 GLY B N 1
ATOM 1090 C CA . GLY B 1 9 ? -12.789 -13.539 -13.055 1 96.94 9 GLY B CA 1
ATOM 1091 C C . GLY B 1 9 ? -12.922 -14.766 -13.938 1 96.94 9 GLY B C 1
ATOM 1092 O O . GLY B 1 9 ? -12.016 -15.094 -14.695 1 96.94 9 GLY B O 1
ATOM 1093 N N . CYS B 1 10 ? -13.984 -15.328 -13.867 1 97.31 10 CYS B N 1
ATOM 1094 C CA . CYS B 1 10 ? -14.227 -16.547 -14.641 1 97.31 10 CYS B CA 1
ATOM 1095 C C . CYS B 1 10 ? -14.203 -16.234 -16.141 1 97.31 10 CYS B C 1
ATOM 1097 O O . CYS B 1 10 ? -13.703 -17.047 -16.922 1 97.31 10 CYS B O 1
ATOM 1099 N N . ASN B 1 11 ? -14.742 -15.141 -16.547 1 97.12 11 ASN B N 1
ATOM 1100 C CA . ASN B 1 11 ? -14.688 -14.727 -17.938 1 97.12 11 ASN B CA 1
ATOM 1101 C C . ASN B 1 11 ? -13.242 -14.547 -18.422 1 97.12 11 ASN B C 1
ATOM 1103 O O . ASN B 1 11 ? -12.875 -15.023 -19.484 1 97.12 11 ASN B O 1
ATOM 1107 N N . TYR B 1 12 ? -12.531 -13.844 -17.656 1 97.12 12 TYR B N 1
ATOM 1108 C CA . TYR B 1 12 ? -11.133 -13.57 -17.969 1 97.12 12 TYR B CA 1
ATOM 1109 C C . TYR B 1 12 ? -10.336 -14.867 -18.078 1 97.12 12 TYR B C 1
ATOM 1111 O O . TYR B 1 12 ? -9.469 -15 -18.938 1 97.12 12 TYR B O 1
ATOM 1119 N N . LEU B 1 13 ? -10.648 -15.773 -17.219 1 96.44 13 LEU B N 1
ATOM 1120 C CA . LEU B 1 13 ? -9.914 -17.031 -17.141 1 96.44 13 LEU B CA 1
ATOM 1121 C C . LEU B 1 13 ? -10.508 -18.062 -18.078 1 96.44 13 LEU B C 1
ATOM 1123 O O . LEU B 1 13 ? -10.023 -19.203 -18.141 1 96.44 13 LEU B O 1
ATOM 1127 N N . ARG B 1 14 ? -11.586 -17.688 -18.75 1 95.75 14 ARG B N 1
ATOM 1128 C CA . ARG B 1 14 ? -12.266 -18.531 -19.734 1 95.75 14 ARG B CA 1
ATOM 1129 C C . ARG B 1 14 ? -12.695 -19.859 -19.109 1 95.75 14 ARG B C 1
ATOM 1131 O O . ARG B 1 14 ? -12.43 -20.922 -19.656 1 95.75 14 ARG B O 1
ATOM 1138 N N . ARG B 1 15 ? -13.352 -19.734 -18.031 1 94.62 15 ARG B N 1
ATOM 1139 C CA . ARG B 1 15 ? -13.914 -20.906 -17.344 1 94.62 15 ARG B CA 1
ATOM 1140 C C . ARG B 1 15 ? -15.375 -20.672 -16.984 1 94.62 15 ARG B C 1
ATOM 1142 O O . ARG B 1 15 ? -15.875 -19.547 -17.078 1 94.62 15 ARG B O 1
ATOM 1149 N N . LYS B 1 16 ? -15.992 -21.812 -16.578 1 94.69 16 LYS B N 1
ATOM 1150 C CA . LYS B 1 16 ? -17.359 -21.719 -16.078 1 94.69 16 LYS B CA 1
ATOM 1151 C C . LYS B 1 16 ? -17.391 -21.094 -14.688 1 94.69 16 LYS B C 1
ATOM 1153 O O . LYS B 1 16 ? -16.5 -21.328 -13.867 1 94.69 16 LYS B O 1
ATOM 1158 N N . CYS B 1 17 ? -18.406 -20.297 -14.492 1 95.81 17 CYS B N 1
ATOM 1159 C CA . CYS B 1 17 ? -18.594 -19.656 -13.203 1 95.81 17 CYS B CA 1
ATOM 1160 C C . CYS B 1 17 ? -19.578 -20.422 -12.336 1 95.81 17 CYS B C 1
ATOM 1162 O O . CYS B 1 17 ? -20.781 -20.328 -12.516 1 95.81 17 CYS B O 1
ATOM 1164 N N . PRO B 1 18 ? -19.141 -21.219 -11.391 1 94.38 18 PRO B N 1
ATOM 1165 C CA . PRO B 1 18 ? -20.031 -22.016 -10.555 1 94.38 18 PRO B CA 1
ATOM 1166 C C . PRO B 1 18 ? -20.844 -21.172 -9.57 1 94.38 18 PRO B C 1
ATOM 1168 O O . PRO B 1 18 ? -20.547 -19.984 -9.375 1 94.38 18 PRO B O 1
ATOM 1171 N N . GLN B 1 19 ? -21.844 -21.703 -9.031 1 91.5 19 GLN B N 1
ATOM 1172 C CA . GLN B 1 19 ? -22.734 -21.031 -8.102 1 91.5 19 GLN B CA 1
ATOM 1173 C C . GLN B 1 19 ? -21.969 -20.531 -6.871 1 91.5 19 GLN B C 1
ATOM 1175 O O . GLN B 1 19 ? -22.281 -19.469 -6.328 1 91.5 19 GLN B O 1
ATOM 1180 N N . ASP B 1 20 ? -20.906 -21.156 -6.469 1 90.81 20 ASP B N 1
ATOM 1181 C CA . ASP B 1 20 ? -20.141 -20.812 -5.27 1 90.81 20 ASP B CA 1
ATOM 1182 C C . ASP B 1 20 ? -18.797 -20.172 -5.629 1 90.81 20 ASP B C 1
ATOM 1184 O O . ASP B 1 20 ? -17.828 -20.297 -4.879 1 90.81 20 ASP B O 1
ATOM 1188 N N . CYS B 1 21 ? -18.828 -19.484 -6.723 1 93.19 21 CYS B N 1
ATOM 1189 C CA . CYS B 1 21 ? -17.578 -18.875 -7.176 1 93.19 21 CYS B CA 1
ATOM 1190 C C . CYS B 1 21 ? -17.094 -17.844 -6.176 1 93.19 21 CYS B C 1
ATOM 1192 O O . CYS B 1 21 ? -17.797 -16.875 -5.871 1 93.19 21 CYS B O 1
ATOM 1194 N N . ILE B 1 22 ? -15.914 -17.969 -5.75 1 90.38 22 ILE B N 1
ATOM 1195 C CA . ILE B 1 22 ? -15.352 -17.125 -4.703 1 90.38 22 ILE B CA 1
ATOM 1196 C C . ILE B 1 22 ? -15.047 -15.742 -5.266 1 90.38 22 ILE B C 1
ATOM 1198 O O . ILE B 1 22 ? -14.867 -14.789 -4.508 1 90.38 22 ILE B O 1
ATOM 1202 N N . LEU B 1 23 ? -14.961 -15.656 -6.562 1 93.38 23 LEU B N 1
ATOM 1203 C CA . LEU B 1 23 ? -14.625 -14.391 -7.207 1 93.38 23 LEU B CA 1
ATOM 1204 C C . LEU B 1 23 ? -15.883 -13.578 -7.496 1 93.38 23 LEU B C 1
ATOM 1206 O O . LEU B 1 23 ? -15.844 -12.344 -7.527 1 93.38 23 LEU B O 1
ATOM 1210 N N . ALA B 1 24 ? -16.984 -14.219 -7.672 1 93.62 24 ALA B N 1
ATOM 1211 C CA . ALA B 1 24 ? -18.219 -13.625 -8.195 1 93.62 24 ALA B CA 1
ATOM 1212 C C . ALA B 1 24 ? -18.672 -12.445 -7.34 1 93.62 24 ALA B C 1
ATOM 1214 O O . ALA B 1 24 ? -19.031 -11.391 -7.863 1 93.62 24 ALA B O 1
ATOM 1215 N N . PRO B 1 25 ? -18.609 -12.516 -6.055 1 91.31 25 PRO B N 1
ATOM 1216 C CA . PRO B 1 25 ? -19.094 -11.406 -5.234 1 91.31 25 PRO B CA 1
ATOM 1217 C C . PRO B 1 25 ? -18.219 -10.164 -5.348 1 91.31 25 PRO B C 1
ATOM 1219 O O . PRO B 1 25 ? -18.672 -9.047 -5.074 1 91.31 25 PRO B O 1
ATOM 1222 N N . TYR B 1 26 ? -17 -10.336 -5.859 1 92.69 26 TYR B N 1
ATOM 1223 C CA . TYR B 1 26 ? -16.047 -9.242 -5.699 1 92.69 26 TYR B CA 1
ATOM 1224 C C . TYR B 1 26 ? -15.555 -8.734 -7.051 1 92.69 26 TYR B C 1
ATOM 1226 O O . TYR B 1 26 ? -15 -7.641 -7.148 1 92.69 26 TYR B O 1
ATOM 1234 N N . PHE B 1 27 ? -15.781 -9.516 -8.008 1 95.75 27 PHE B N 1
ATOM 1235 C CA . PHE B 1 27 ? -15.336 -9.18 -9.359 1 95.75 27 PHE B CA 1
ATOM 1236 C C . PHE B 1 27 ? -16.484 -9.344 -10.359 1 95.75 27 PHE B C 1
ATOM 1238 O O . PHE B 1 27 ? -16.469 -10.273 -11.164 1 95.75 27 PHE B O 1
ATOM 1245 N N . PRO B 1 28 ? -17.344 -8.406 -10.32 1 95 28 PRO B N 1
ATOM 1246 C CA . PRO B 1 28 ? -18.5 -8.492 -11.211 1 95 28 PRO B CA 1
ATOM 1247 C C . PRO B 1 28 ? -18.141 -8.266 -12.68 1 95 28 PRO B C 1
ATOM 1249 O O . PRO B 1 28 ? -17.156 -7.586 -12.977 1 95 28 PRO B O 1
ATOM 1252 N N . SER B 1 29 ? -18.938 -8.742 -13.609 1 95.25 29 SER B N 1
ATOM 1253 C CA . SER B 1 29 ? -18.703 -8.633 -15.039 1 95.25 29 SER B CA 1
ATOM 1254 C C . SER B 1 29 ? -18.797 -7.184 -15.508 1 95.25 29 SER B C 1
ATOM 1256 O O . SER B 1 29 ? -18.25 -6.832 -16.562 1 95.25 29 SER B O 1
ATOM 1258 N N . SER B 1 30 ? -19.438 -6.43 -14.75 1 95.31 30 SER B N 1
ATOM 1259 C CA . SER B 1 30 ? -19.594 -5.02 -15.086 1 95.31 30 SER B CA 1
ATOM 1260 C C . SER B 1 30 ? -18.281 -4.262 -14.93 1 95.31 30 SER B C 1
ATOM 1262 O O . SER B 1 30 ? -18.141 -3.145 -15.43 1 95.31 30 SER B O 1
ATOM 1264 N N . ASN B 1 31 ? -17.266 -4.824 -14.219 1 96.12 31 ASN B N 1
ATOM 1265 C CA . ASN B 1 31 ? -15.961 -4.207 -14.008 1 96.12 31 ASN B CA 1
ATOM 1266 C C . ASN B 1 31 ? -14.828 -5.184 -14.32 1 96.12 31 ASN B C 1
ATOM 1268 O O . ASN B 1 31 ? -14.07 -5.562 -13.43 1 96.12 31 ASN B O 1
ATOM 1272 N N . PRO B 1 32 ? -14.719 -5.477 -15.57 1 96.69 32 PRO B N 1
ATOM 1273 C CA . PRO B 1 32 ? -13.727 -6.488 -15.953 1 96.69 32 PRO B CA 1
ATOM 1274 C C . PRO B 1 32 ? -12.289 -6.039 -15.695 1 96.69 32 PRO B C 1
ATOM 1276 O O . PRO B 1 32 ? -11.414 -6.875 -15.461 1 96.69 32 PRO B O 1
ATOM 1279 N N . GLN B 1 33 ? -12.039 -4.805 -15.664 1 97.12 33 GLN B N 1
ATOM 1280 C CA . GLN B 1 33 ? -10.688 -4.281 -15.484 1 97.12 33 GLN B CA 1
ATOM 1281 C C . GLN B 1 33 ? -10.172 -4.559 -14.078 1 97.12 33 GLN B C 1
ATOM 1283 O O . GLN B 1 33 ? -8.977 -4.773 -13.883 1 97.12 33 GLN B O 1
ATOM 1288 N N . ARG B 1 34 ? -11.102 -4.57 -13.203 1 97.25 34 ARG B N 1
ATOM 1289 C CA . ARG B 1 34 ? -10.703 -4.805 -11.812 1 97.25 34 ARG B CA 1
ATOM 1290 C C . ARG B 1 34 ? -10.008 -6.148 -11.664 1 97.25 34 ARG B C 1
ATOM 1292 O O . ARG B 1 34 ? -8.922 -6.23 -11.078 1 97.25 34 ARG B O 1
ATOM 1299 N N . PHE B 1 35 ? -10.633 -7.148 -12.172 1 97.19 35 PHE B N 1
ATOM 1300 C CA . PHE B 1 35 ? -10.016 -8.461 -12.047 1 97.19 35 PHE B CA 1
ATOM 1301 C C . PHE B 1 35 ? -8.766 -8.555 -12.914 1 97.19 35 PHE B C 1
ATOM 1303 O O . PHE B 1 35 ? -7.789 -9.203 -12.539 1 97.19 35 PHE B O 1
ATOM 1310 N N . ALA B 1 36 ? -8.766 -7.895 -14.055 1 97.56 36 ALA B N 1
ATOM 1311 C CA . ALA B 1 36 ? -7.605 -7.922 -14.938 1 97.56 36 ALA B CA 1
ATOM 1312 C C . ALA B 1 36 ? -6.363 -7.375 -14.242 1 97.56 36 ALA B C 1
ATOM 1314 O O . ALA B 1 36 ? -5.273 -7.941 -14.359 1 97.56 36 ALA B O 1
ATOM 1315 N N . CYS B 1 37 ? -6.496 -6.324 -13.5 1 96.44 37 CYS B N 1
ATOM 1316 C CA . CYS B 1 37 ? -5.383 -5.727 -12.773 1 96.44 37 CYS B CA 1
ATOM 1317 C C . CYS B 1 37 ? -4.891 -6.664 -11.672 1 96.44 37 CYS B C 1
ATOM 1319 O O . CYS B 1 37 ? -3.688 -6.867 -11.523 1 96.44 37 CYS B O 1
ATOM 1321 N N . VAL B 1 38 ? -5.859 -7.207 -10.992 1 96.75 38 VAL B N 1
ATOM 1322 C CA . VAL B 1 38 ? -5.531 -8.094 -9.883 1 96.75 38 VAL B CA 1
ATOM 1323 C C . VAL B 1 38 ? -4.805 -9.328 -10.406 1 96.75 38 VAL B C 1
ATOM 1325 O O . VAL B 1 38 ? -3.795 -9.75 -9.844 1 96.75 38 VAL B O 1
ATOM 1328 N N . HIS B 1 39 ? -5.277 -9.852 -11.461 1 95.81 39 HIS B N 1
ATOM 1329 C CA . HIS B 1 39 ? -4.664 -11.031 -12.062 1 95.81 39 HIS B CA 1
ATOM 1330 C C . HIS B 1 39 ? -3.258 -10.727 -12.562 1 95.81 39 HIS B C 1
ATOM 1332 O O . HIS B 1 39 ? -2.354 -11.555 -12.438 1 95.81 39 HIS B O 1
ATOM 1338 N N . LYS B 1 40 ? -3.111 -9.617 -13.203 1 93.38 40 LYS B N 1
ATOM 1339 C CA . LYS B 1 40 ? -1.816 -9.219 -13.75 1 93.38 40 LYS B CA 1
ATOM 1340 C C . LYS B 1 40 ? -0.748 -9.188 -12.664 1 93.38 40 LYS B C 1
ATOM 1342 O O . LYS B 1 40 ? 0.397 -9.586 -12.898 1 93.38 40 LYS B O 1
ATOM 1347 N N . ILE B 1 41 ? -1.112 -8.75 -11.469 1 92.69 41 ILE B N 1
ATOM 1348 C CA . ILE B 1 41 ? -0.138 -8.5 -10.414 1 92.69 41 ILE B CA 1
ATOM 1349 C C . ILE B 1 41 ? 0.004 -9.742 -9.539 1 92.69 41 ILE B C 1
ATOM 1351 O O . ILE B 1 41 ? 1.119 -10.148 -9.203 1 92.69 41 ILE B O 1
ATOM 1355 N N . PHE B 1 42 ? -1.101 -10.414 -9.242 1 93.44 42 PHE B N 1
ATOM 1356 C CA . PHE B 1 42 ? -1.047 -11.453 -8.219 1 93.44 42 PHE B CA 1
ATOM 1357 C C . PHE B 1 42 ? -1.214 -12.836 -8.836 1 93.44 42 PHE B C 1
ATOM 1359 O O . PHE B 1 42 ? -0.81 -13.836 -8.25 1 93.44 42 PHE B O 1
ATOM 1366 N N . GLY B 1 43 ? -1.871 -12.883 -9.961 1 92.44 43 GLY B N 1
ATOM 1367 C CA . GLY B 1 43 ? -2.205 -14.18 -10.523 1 92.44 43 GLY B CA 1
ATOM 1368 C C . GLY B 1 43 ? -3.445 -14.797 -9.906 1 92.44 43 GLY B C 1
ATOM 1369 O O . GLY B 1 43 ? -3.85 -14.422 -8.805 1 92.44 43 GLY B O 1
ATOM 1370 N N . ALA B 1 44 ? -4.008 -15.742 -10.602 1 90.19 44 ALA B N 1
ATOM 1371 C CA . ALA B 1 44 ? -5.281 -16.344 -10.211 1 90.19 44 ALA B CA 1
ATOM 1372 C C . ALA B 1 44 ? -5.133 -17.141 -8.914 1 90.19 44 ALA B C 1
ATOM 1374 O O . ALA B 1 44 ? -5.969 -17.031 -8.016 1 90.19 44 ALA B O 1
ATOM 1375 N N . SER B 1 45 ? -4.078 -17.891 -8.742 1 88.12 45 SER B N 1
ATOM 1376 C CA . SER B 1 45 ? -3.877 -18.75 -7.574 1 88.12 45 SER B CA 1
ATOM 1377 C C . SER B 1 45 ? -3.693 -17.922 -6.305 1 88.12 45 SER B C 1
ATOM 1379 O O . SER B 1 45 ? -4.309 -18.203 -5.277 1 88.12 45 SER B O 1
ATOM 1381 N N . ASN B 1 46 ? -2.939 -16.906 -6.426 1 90.12 46 ASN B N 1
ATOM 1382 C CA . ASN B 1 46 ? -2.682 -16.078 -5.258 1 90.12 46 ASN B CA 1
ATOM 1383 C C . ASN B 1 46 ? -3.928 -15.297 -4.844 1 90.12 46 ASN B C 1
ATOM 1385 O O . ASN B 1 46 ? -4.184 -15.117 -3.65 1 90.12 46 ASN B O 1
ATOM 1389 N N . VAL B 1 47 ? -4.637 -14.859 -5.805 1 91.88 47 VAL B N 1
ATOM 1390 C CA . VAL B 1 47 ? -5.871 -14.141 -5.516 1 91.88 47 VAL B CA 1
ATOM 1391 C C . VAL B 1 47 ? -6.824 -15.039 -4.73 1 91.88 47 VAL B C 1
ATOM 1393 O O . VAL B 1 47 ? -7.391 -14.625 -3.719 1 91.88 47 VAL B O 1
ATOM 1396 N N . THR B 1 48 ? -6.98 -16.203 -5.18 1 90.12 48 THR B N 1
ATOM 1397 C CA . THR B 1 48 ? -7.867 -17.172 -4.523 1 90.12 48 THR B CA 1
ATOM 1398 C C . THR B 1 48 ? -7.383 -17.453 -3.105 1 90.12 48 THR B C 1
ATOM 1400 O O . THR B 1 48 ? -8.18 -17.5 -2.17 1 90.12 48 THR B O 1
ATOM 1403 N N . LYS B 1 49 ? -6.141 -17.609 -2.996 1 88.81 49 LYS B N 1
ATOM 1404 C CA . LYS B 1 49 ? -5.551 -17.875 -1.684 1 88.81 49 LYS B CA 1
ATOM 1405 C C . LYS B 1 49 ? -5.801 -16.703 -0.736 1 88.81 49 LYS B C 1
ATOM 1407 O O . LYS B 1 49 ? -6.164 -16.906 0.425 1 88.81 49 LYS B O 1
ATOM 1412 N N . MET B 1 50 ? -5.633 -15.516 -1.206 1 89.56 50 MET B N 1
ATOM 1413 C CA . MET B 1 50 ? -5.781 -14.312 -0.385 1 89.56 50 MET B CA 1
ATOM 1414 C C . MET B 1 50 ? -7.23 -14.125 0.041 1 89.56 50 MET B C 1
ATOM 1416 O O . MET B 1 50 ? -7.504 -13.648 1.143 1 89.56 50 MET B O 1
ATOM 1420 N N . LEU B 1 51 ? -8.117 -14.523 -0.77 1 89.25 51 LEU B N 1
ATOM 1421 C CA . LEU B 1 51 ? -9.539 -14.375 -0.469 1 89.25 51 LEU B CA 1
ATOM 1422 C C . LEU B 1 51 ? -10.008 -15.461 0.488 1 89.25 51 LEU B C 1
ATOM 1424 O O . LEU B 1 51 ? -11 -15.281 1.203 1 89.25 51 LEU B O 1
ATOM 1428 N N . GLN B 1 52 ? -9.32 -16.547 0.492 1 83.62 52 GLN B N 1
ATOM 1429 C CA . GLN B 1 52 ? -9.695 -17.672 1.347 1 83.62 52 GLN B CA 1
ATOM 1430 C C . GLN B 1 52 ? -9.156 -17.484 2.764 1 83.62 52 GLN B C 1
ATOM 1432 O O . GLN B 1 52 ? -9.773 -17.938 3.73 1 83.62 52 GLN B O 1
ATOM 1437 N N . VAL B 1 53 ? -7.883 -17.141 2.871 1 66.81 53 VAL B N 1
ATOM 1438 C CA . VAL B 1 53 ? -7.234 -16.984 4.168 1 66.81 53 VAL B CA 1
ATOM 1439 C C . VAL B 1 53 ? -8.047 -16.031 5.043 1 66.81 53 VAL B C 1
ATOM 1441 O O . VAL B 1 53 ? -8.117 -16.203 6.262 1 66.81 53 VAL B O 1
ATOM 1444 N N . THR B 1 54 ? -8.484 -15.047 4.383 1 59.16 54 THR B N 1
ATOM 1445 C CA . THR B 1 54 ? -9.258 -14.125 5.207 1 59.16 54 THR B CA 1
ATOM 1446 C C . THR B 1 54 ? -10.562 -14.766 5.66 1 59.16 54 THR B C 1
ATOM 1448 O O . THR B 1 54 ? -11.234 -15.445 4.875 1 59.16 54 THR B O 1
ATOM 1451 N N . SER B 1 55 ? -10.453 -15.469 6.887 1 52.09 55 SER B N 1
ATOM 1452 C CA . SER B 1 55 ? -11.516 -16.25 7.527 1 52.09 55 SER B CA 1
ATOM 1453 C C . SER B 1 55 ? -12.852 -16.047 6.82 1 52.09 55 SER B C 1
ATOM 1455 O O . SER B 1 55 ? -13.148 -14.945 6.348 1 52.09 55 SER B O 1
ATOM 1457 N N . PRO B 1 56 ? -13.531 -17.25 6.68 1 47.81 56 PRO B N 1
ATOM 1458 C CA . PRO B 1 56 ? -14.922 -17.328 6.23 1 47.81 56 PRO B CA 1
ATOM 1459 C C . PRO B 1 56 ? -15.82 -16.281 6.902 1 47.81 56 PRO B C 1
ATOM 1461 O O . PRO B 1 56 ? -15.805 -16.156 8.133 1 47.81 56 PRO B O 1
ATOM 1464 N N . GLY B 1 57 ? -16.312 -15.305 6.258 1 51.12 57 GLY B N 1
ATOM 1465 C CA . GLY B 1 57 ? -17.219 -14.266 6.727 1 51.12 57 GLY B CA 1
ATOM 1466 C C . GLY B 1 57 ? -16.75 -12.867 6.379 1 51.12 57 GLY B C 1
ATOM 1467 O O . GLY B 1 57 ? -16.109 -12.656 5.344 1 51.12 57 GLY B O 1
ATOM 1468 N N . ALA B 1 58 ? -16.531 -11.984 7.551 1 52.81 58 ALA B N 1
ATOM 1469 C CA . ALA B 1 58 ? -16.703 -10.539 7.734 1 52.81 58 ALA B CA 1
ATOM 1470 C C . ALA B 1 58 ? -15.633 -9.766 6.973 1 52.81 58 ALA B C 1
ATOM 1472 O O . ALA B 1 58 ? -15.828 -8.586 6.652 1 52.81 58 ALA B O 1
ATOM 1473 N N . PHE B 1 59 ? -14.391 -10.664 6.152 1 61.16 59 PHE B N 1
ATOM 1474 C CA . PHE B 1 59 ? -13.469 -9.617 5.73 1 61.16 59 PHE B CA 1
ATOM 1475 C C . PHE B 1 59 ? -12.977 -9.875 4.309 1 61.16 59 PHE B C 1
ATOM 1477 O O . PHE B 1 59 ? -12.039 -9.219 3.84 1 61.16 59 PHE B O 1
ATOM 1484 N N . THR B 1 60 ? -13.766 -10.766 3.566 1 71 60 THR B N 1
ATOM 1485 C CA . THR B 1 60 ? -13.344 -11.07 2.203 1 71 60 THR B CA 1
ATOM 1486 C C . THR B 1 60 ? -13.531 -9.852 1.297 1 71 60 THR B C 1
ATOM 1488 O O . THR B 1 60 ? -12.695 -9.586 0.435 1 71 60 THR B O 1
ATOM 1491 N N . GLY B 1 61 ? -14.68 -9.234 1.525 1 80.75 61 GLY B N 1
ATOM 1492 C CA . GLY B 1 61 ? -14.898 -8.016 0.753 1 80.75 61 GLY B CA 1
ATOM 1493 C C . GLY B 1 61 ? -13.805 -6.98 0.953 1 80.75 61 GLY B C 1
ATOM 1494 O O . GLY B 1 61 ? -13.344 -6.363 -0.009 1 80.75 61 GLY B O 1
ATOM 1495 N N . GLY B 1 62 ? -13.359 -6.914 2.158 1 89.81 62 GLY B N 1
ATOM 1496 C CA . GLY B 1 62 ? -12.258 -6.012 2.451 1 89.81 62 GLY B CA 1
ATOM 1497 C C . GLY B 1 62 ? -10.961 -6.414 1.772 1 89.81 62 GLY B C 1
ATOM 1498 O O . GLY B 1 62 ? -10.25 -5.566 1.234 1 89.81 62 GLY B O 1
ATOM 1499 N N . THR B 1 63 ? -10.766 -7.695 1.743 1 93.88 63 THR B N 1
ATOM 1500 C CA . THR B 1 63 ? -9.555 -8.211 1.113 1 93.88 63 THR B CA 1
ATOM 1501 C C . THR B 1 63 ? -9.562 -7.926 -0.386 1 93.88 63 THR B C 1
ATOM 1503 O O . THR B 1 63 ? -8.578 -7.422 -0.933 1 93.88 63 THR B O 1
ATOM 1506 N N . ALA B 1 64 ? -10.688 -8.219 -1.066 1 93.81 64 ALA B N 1
ATOM 1507 C CA . ALA B 1 64 ? -10.805 -7.996 -2.506 1 93.81 64 ALA B CA 1
ATOM 1508 C C . ALA B 1 64 ? -10.57 -6.527 -2.854 1 93.81 64 ALA B C 1
ATOM 1510 O O . ALA B 1 64 ? -9.906 -6.215 -3.844 1 93.81 64 ALA B O 1
ATOM 1511 N N . GLU B 1 65 ? -11.148 -5.688 -2.041 1 94.94 65 GLU B N 1
ATOM 1512 C CA . GLU B 1 65 ? -10.984 -4.254 -2.258 1 94.94 65 GLU B CA 1
ATOM 1513 C C . GLU B 1 65 ? -9.523 -3.84 -2.092 1 94.94 65 GLU B C 1
ATOM 1515 O O . GLU B 1 65 ? -9 -3.076 -2.902 1 94.94 65 GLU B O 1
ATOM 1520 N N . CYS B 1 66 ? -8.898 -4.336 -1.132 1 96.06 66 CYS B N 1
ATOM 1521 C CA . CYS B 1 66 ? -7.531 -3.939 -0.825 1 96.06 66 CYS B CA 1
ATOM 1522 C C . CYS B 1 66 ? -6.555 -4.504 -1.85 1 96.06 66 CYS B C 1
ATOM 1524 O O . CYS B 1 66 ? -5.625 -3.816 -2.273 1 96.06 66 CYS B O 1
ATOM 1526 N N . ILE B 1 67 ? -6.781 -5.719 -2.27 1 95.38 67 ILE B N 1
ATOM 1527 C CA . ILE B 1 67 ? -5.863 -6.266 -3.262 1 95.38 67 ILE B CA 1
ATOM 1528 C C . ILE B 1 67 ? -6.074 -5.57 -4.605 1 95.38 67 ILE B C 1
ATOM 1530 O O . ILE B 1 67 ? -5.125 -5.375 -5.367 1 95.38 67 ILE B O 1
ATOM 1534 N N . SER B 1 68 ? -7.305 -5.207 -4.902 1 97 68 SER B N 1
ATOM 1535 C CA . SER B 1 68 ? -7.562 -4.434 -6.113 1 97 68 SER B CA 1
ATOM 1536 C C . SER B 1 68 ? -6.859 -3.082 -6.066 1 97 68 SER B C 1
ATOM 1538 O O . SER B 1 68 ? -6.324 -2.619 -7.074 1 97 68 SER B O 1
ATOM 1540 N N . TYR B 1 69 ? -6.895 -2.506 -4.938 1 98 69 TYR B N 1
ATOM 1541 C CA . TYR B 1 69 ? -6.242 -1.217 -4.75 1 98 69 TYR B CA 1
ATOM 1542 C C . TYR B 1 69 ? -4.742 -1.327 -4.984 1 98 69 TYR B C 1
ATOM 1544 O O . TYR B 1 69 ? -4.164 -0.529 -5.727 1 98 69 TYR B O 1
ATOM 1552 N N . GLU B 1 70 ? -4.082 -2.299 -4.383 1 97.56 70 GLU B N 1
ATOM 1553 C CA . GLU B 1 70 ? -2.656 -2.543 -4.574 1 97.56 70 GLU B CA 1
ATOM 1554 C C . GLU B 1 70 ? -2.344 -2.881 -6.027 1 97.56 70 GLU B C 1
ATOM 1556 O O . GLU B 1 70 ? -1.373 -2.373 -6.594 1 97.56 70 GLU B O 1
ATOM 1561 N N . ALA B 1 71 ? -3.137 -3.701 -6.586 1 96.81 71 ALA B N 1
ATOM 1562 C CA . ALA B 1 71 ? -2.912 -4.082 -7.977 1 96.81 71 ALA B CA 1
ATOM 1563 C C . ALA B 1 71 ? -2.975 -2.867 -8.898 1 96.81 71 ALA B C 1
ATOM 1565 O O . ALA B 1 71 ? -2.115 -2.689 -9.766 1 96.81 71 ALA B O 1
ATOM 1566 N N . THR B 1 72 ? -3.977 -2.074 -8.727 1 97.31 72 THR B N 1
ATOM 1567 C CA . THR B 1 72 ? -4.141 -0.875 -9.539 1 97.31 72 THR B CA 1
ATOM 1568 C C . THR B 1 72 ? -2.957 0.069 -9.359 1 97.31 72 THR B C 1
ATOM 1570 O O . THR B 1 72 ? -2.455 0.638 -10.336 1 97.31 72 THR B O 1
ATOM 1573 N N . ALA B 1 73 ? -2.508 0.206 -8.164 1 96.94 73 ALA B N 1
ATOM 1574 C CA . ALA B 1 73 ? -1.351 1.051 -7.883 1 96.94 73 ALA B CA 1
ATOM 1575 C C . ALA B 1 73 ? -0.11 0.541 -8.609 1 96.94 73 ALA B C 1
ATOM 1577 O O . ALA B 1 73 ? 0.67 1.331 -9.148 1 96.94 73 ALA B O 1
ATOM 1578 N N . ARG B 1 74 ? 0.073 -0.76 -8.664 1 93.69 74 ARG B N 1
ATOM 1579 C CA . ARG B 1 74 ? 1.273 -1.333 -9.266 1 93.69 74 ARG B CA 1
ATOM 1580 C C . ARG B 1 74 ? 1.187 -1.315 -10.789 1 93.69 74 ARG B C 1
ATOM 1582 O O . ARG B 1 74 ? 2.211 -1.282 -11.477 1 93.69 74 ARG B O 1
ATOM 1589 N N . VAL B 1 75 ? -0.014 -1.348 -11.289 1 94 75 VAL B N 1
ATOM 1590 C CA . VAL B 1 75 ? -0.161 -1.177 -12.734 1 94 75 VAL B CA 1
ATOM 1591 C C . VAL B 1 75 ? 0.299 0.222 -13.141 1 94 75 VAL B C 1
ATOM 1593 O O . VAL B 1 75 ? 0.925 0.397 -14.188 1 94 75 VAL B O 1
ATOM 1596 N N . GLN B 1 76 ? 0.039 1.184 -12.352 1 94.06 76 GLN B N 1
ATOM 1597 C CA . GLN B 1 76 ? 0.41 2.57 -12.617 1 94.06 76 GLN B CA 1
ATOM 1598 C C . GLN B 1 76 ? 1.877 2.82 -12.281 1 94.06 76 GLN B C 1
ATOM 1600 O O . GLN B 1 76 ? 2.57 3.547 -13 1 94.06 76 GLN B O 1
ATOM 1605 N N . ASP B 1 77 ? 2.348 2.242 -11.258 1 92.69 77 ASP B N 1
ATOM 1606 C CA . ASP B 1 77 ? 3.725 2.34 -10.781 1 92.69 77 ASP B CA 1
ATOM 1607 C C . ASP B 1 77 ? 4.258 0.973 -10.352 1 92.69 77 ASP B C 1
ATOM 1609 O O . ASP B 1 77 ? 4.223 0.63 -9.172 1 92.69 77 ASP B O 1
ATOM 1613 N N . PRO B 1 78 ? 4.824 0.28 -11.211 1 90.88 78 PRO B N 1
ATOM 1614 C CA . PRO B 1 78 ? 5.211 -1.11 -10.961 1 90.88 78 PRO B CA 1
ATOM 1615 C C . PRO B 1 78 ? 6.281 -1.239 -9.875 1 90.88 78 PRO B C 1
ATOM 1617 O O . PRO B 1 78 ? 6.398 -2.291 -9.242 1 90.88 78 PRO B O 1
ATOM 1620 N N . VAL B 1 79 ? 7.004 -0.206 -9.641 1 91.94 79 VAL B N 1
ATOM 1621 C CA . VAL B 1 79 ? 8.102 -0.269 -8.68 1 91.94 79 VAL B CA 1
ATOM 1622 C C . VAL B 1 79 ? 7.559 -0.088 -7.266 1 91.94 79 VAL B C 1
ATOM 1624 O O . VAL B 1 79 ? 7.82 -0.907 -6.383 1 91.94 79 VAL B O 1
ATOM 1627 N N . TYR B 1 80 ? 6.734 0.823 -7.031 1 93.25 80 TYR B N 1
ATOM 1628 C CA . TYR B 1 80 ? 6.457 1.22 -5.656 1 93.25 80 TYR B CA 1
ATOM 1629 C C . TYR B 1 80 ? 5.074 0.751 -5.219 1 93.25 80 TYR B C 1
ATOM 1631 O O . TYR B 1 80 ? 4.852 0.472 -4.039 1 93.25 80 TYR B O 1
ATOM 1639 N N . GLY B 1 81 ? 4.066 0.693 -6.121 1 94.88 81 GLY B N 1
ATOM 1640 C CA . GLY B 1 81 ? 2.713 0.357 -5.703 1 94.88 81 GLY B CA 1
ATOM 1641 C C . GLY B 1 81 ? 2.168 1.292 -4.641 1 94.88 81 GLY B C 1
ATOM 1642 O O . GLY B 1 81 ? 2.354 2.508 -4.723 1 94.88 81 GLY B O 1
ATOM 1643 N N . CYS B 1 82 ? 1.504 0.686 -3.682 1 97.94 82 CYS B N 1
ATOM 1644 C CA . CYS B 1 82 ? 0.889 1.478 -2.623 1 97.94 82 CYS B CA 1
ATOM 1645 C C . CYS B 1 82 ? 1.949 2.123 -1.739 1 97.94 82 CYS B C 1
ATOM 1647 O O . CYS B 1 82 ? 1.672 3.102 -1.043 1 97.94 82 CYS B O 1
ATOM 1649 N N . VAL B 1 83 ? 3.139 1.576 -1.737 1 97.62 83 VAL B N 1
ATOM 1650 C CA . VAL B 1 83 ? 4.215 2.156 -0.943 1 97.62 83 VAL B CA 1
ATOM 1651 C C . VAL B 1 83 ? 4.512 3.572 -1.431 1 97.62 83 VAL B C 1
ATOM 1653 O O . VAL B 1 83 ? 4.852 4.449 -0.634 1 97.62 83 VAL B O 1
ATOM 1656 N N . GLY B 1 84 ? 4.41 3.736 -2.746 1 97.25 84 GLY B N 1
ATOM 1657 C CA . GLY B 1 84 ? 4.543 5.086 -3.275 1 97.25 84 GLY B CA 1
ATOM 1658 C C . GLY B 1 84 ? 3.535 6.059 -2.697 1 97.25 84 GLY B C 1
ATOM 1659 O O . GLY B 1 84 ? 3.873 7.203 -2.389 1 97.25 84 GLY B O 1
ATOM 1660 N N . ILE B 1 85 ? 2.342 5.703 -2.502 1 98.44 85 ILE B N 1
ATOM 1661 C CA . ILE B 1 85 ? 1.272 6.512 -1.926 1 98.44 85 ILE B CA 1
ATOM 1662 C C . ILE B 1 85 ? 1.574 6.793 -0.455 1 98.44 85 ILE B C 1
ATOM 1664 O O . ILE B 1 85 ? 1.392 7.918 0.019 1 98.44 85 ILE B O 1
ATOM 1668 N N . ILE B 1 86 ? 2.004 5.77 0.178 1 98.62 86 ILE B N 1
ATOM 1669 C CA . ILE B 1 86 ? 2.373 5.914 1.582 1 98.62 86 ILE B CA 1
ATOM 1670 C C . ILE B 1 86 ? 3.441 6.996 1.726 1 98.62 86 ILE B C 1
ATOM 1672 O O . ILE B 1 86 ? 3.324 7.887 2.572 1 98.62 86 ILE B O 1
ATOM 1676 N N . THR B 1 87 ? 4.496 6.867 0.918 1 98.31 87 THR B N 1
ATOM 1677 C CA . THR B 1 87 ? 5.582 7.844 0.943 1 98.31 87 THR B CA 1
ATOM 1678 C C . THR B 1 87 ? 5.047 9.25 0.695 1 98.31 87 THR B C 1
ATOM 1680 O O . THR B 1 87 ? 5.438 10.203 1.381 1 98.31 87 THR B O 1
ATOM 1683 N N . GLN B 1 88 ? 4.203 9.414 -0.201 1 98.5 88 GLN B N 1
ATOM 1684 C CA . GLN B 1 88 ? 3.619 10.719 -0.512 1 98.5 88 GLN B CA 1
ATOM 1685 C C . GLN B 1 88 ? 2.818 11.258 0.669 1 98.5 88 GLN B C 1
ATOM 1687 O O . GLN B 1 88 ? 2.922 12.438 1.011 1 98.5 88 GLN B O 1
ATOM 1692 N N . LEU B 1 89 ? 2.023 10.43 1.244 1 98.69 89 LEU B N 1
ATOM 1693 C CA . LEU B 1 89 ? 1.219 10.836 2.391 1 98.69 89 LEU B CA 1
ATOM 1694 C C . LEU B 1 89 ? 2.105 11.234 3.564 1 98.69 89 LEU B C 1
ATOM 1696 O O . LEU B 1 89 ? 1.826 12.219 4.254 1 98.69 89 LEU B O 1
ATOM 1700 N N . GLN B 1 90 ? 3.113 10.484 3.766 1 98.62 90 GLN B N 1
ATOM 1701 C CA . GLN B 1 90 ? 4.059 10.805 4.828 1 98.62 90 GLN B CA 1
ATOM 1702 C C . GLN B 1 90 ? 4.727 12.156 4.578 1 98.62 90 GLN B C 1
ATOM 1704 O O . GLN B 1 90 ? 4.945 12.93 5.516 1 98.62 90 GLN B O 1
ATOM 1709 N N . GLN B 1 91 ? 5.086 12.43 3.406 1 98.69 91 GLN B N 1
ATOM 1710 C CA . GLN B 1 91 ? 5.645 13.734 3.051 1 98.69 91 GLN B CA 1
ATOM 1711 C C . GLN B 1 91 ? 4.641 14.852 3.322 1 98.69 91 GLN B C 1
ATOM 1713 O O . GLN B 1 91 ? 5.016 15.922 3.809 1 98.69 91 GLN B O 1
ATOM 1718 N N . GLN B 1 92 ? 3.447 14.609 2.977 1 98.25 92 GLN B N 1
ATOM 1719 C CA . GLN B 1 92 ? 2.4 15.594 3.244 1 98.25 92 GLN B CA 1
ATOM 1720 C C . GLN B 1 92 ? 2.289 15.883 4.738 1 98.25 92 GLN B C 1
ATOM 1722 O O . GLN B 1 92 ? 2.172 17.047 5.141 1 98.25 92 GLN B O 1
ATOM 1727 N N . ILE B 1 93 ? 2.318 14.898 5.512 1 98.5 93 ILE B N 1
ATOM 1728 C CA . ILE B 1 93 ? 2.221 15.047 6.957 1 98.5 93 ILE B CA 1
ATOM 1729 C C . ILE B 1 93 ? 3.375 15.914 7.465 1 98.5 93 ILE B C 1
ATOM 1731 O O . ILE B 1 93 ? 3.17 16.828 8.266 1 98.5 93 ILE B O 1
ATOM 1735 N N . THR B 1 94 ? 4.531 15.586 6.984 1 98.44 94 THR B N 1
ATOM 1736 C CA . THR B 1 94 ? 5.695 16.375 7.359 1 98.44 94 THR B CA 1
ATOM 1737 C C . THR B 1 94 ? 5.496 17.844 6.98 1 98.44 94 THR B C 1
ATOM 1739 O O . THR B 1 94 ? 5.812 18.75 7.762 1 98.44 94 THR B O 1
ATOM 1742 N N . GLN B 1 95 ? 5.043 18.062 5.828 1 97.62 95 GLN B N 1
ATOM 1743 C CA . GLN B 1 95 ? 4.809 19.422 5.348 1 97.62 95 GLN B CA 1
ATOM 1744 C C . GLN B 1 95 ? 3.773 20.141 6.203 1 97.62 95 GLN B C 1
ATOM 1746 O O . GLN B 1 95 ? 3.947 21.312 6.547 1 97.62 95 GLN B O 1
ATOM 1751 N N . ILE B 1 96 ? 2.717 19.453 6.512 1 97.38 96 ILE B N 1
ATOM 1752 C CA . ILE B 1 96 ? 1.656 20.062 7.316 1 97.38 96 ILE B CA 1
ATOM 1753 C C . ILE B 1 96 ? 2.184 20.391 8.711 1 97.38 96 ILE B C 1
ATOM 1755 O O . ILE B 1 96 ? 1.859 21.438 9.273 1 97.38 96 ILE B O 1
ATOM 1759 N N . HIS B 1 97 ? 2.994 19.516 9.156 1 96.06 97 HIS B N 1
ATOM 1760 C CA . HIS B 1 97 ? 3.592 19.781 10.461 1 96.06 97 HIS B CA 1
ATOM 1761 C C . HIS B 1 97 ? 4.496 21.016 10.414 1 96.06 97 HIS B C 1
ATOM 1763 O O . HIS B 1 97 ? 4.539 21.781 11.375 1 96.06 97 HIS B O 1
ATOM 1769 N N . SER B 1 98 ? 5.199 21.219 9.453 1 96.06 98 SER B N 1
ATOM 1770 C CA . SER B 1 98 ? 6.031 22.406 9.297 1 96.06 98 SER B CA 1
ATOM 1771 C C . SER B 1 98 ? 5.184 23.672 9.266 1 96.06 98 SER B C 1
ATOM 1773 O O . SER B 1 98 ? 5.566 24.688 9.844 1 96.06 98 SER B O 1
ATOM 1775 N N . GLU B 1 99 ? 4.113 23.562 8.586 1 91.81 99 GLU B N 1
ATOM 1776 C CA . GLU B 1 99 ? 3.182 24.688 8.539 1 91.81 99 GLU B CA 1
ATOM 1777 C C . GLU B 1 99 ? 2.646 25.031 9.93 1 91.81 99 GLU B C 1
ATOM 1779 O O . GLU B 1 99 ? 2.549 26.203 10.305 1 91.81 99 GLU B O 1
ATOM 1784 N N . ILE B 1 100 ? 2.264 24.047 10.703 1 93.94 100 ILE B N 1
ATOM 1785 C CA . ILE B 1 100 ? 1.766 24.234 12.062 1 93.94 100 ILE B CA 1
ATOM 1786 C C . ILE B 1 100 ? 2.822 24.938 12.906 1 93.94 100 ILE B C 1
ATOM 1788 O O . ILE B 1 100 ? 2.506 25.859 13.672 1 93.94 100 ILE B O 1
ATOM 1792 N N . MET B 1 101 ? 4.039 24.594 12.711 1 92.75 101 MET B N 1
ATOM 1793 C CA . MET B 1 101 ? 5.121 25.203 13.469 1 92.75 101 MET B CA 1
ATOM 1794 C C . MET B 1 101 ? 5.301 26.672 13.086 1 92.75 101 MET B C 1
ATOM 1796 O O . MET B 1 101 ? 5.586 27.516 13.938 1 92.75 101 MET B O 1
ATOM 1800 N N . LYS B 1 102 ? 5.121 26.953 11.875 1 91.44 102 LYS B N 1
ATOM 1801 C CA . LYS B 1 102 ? 5.191 28.344 11.414 1 91.44 102 LYS B CA 1
ATOM 1802 C C . LYS B 1 102 ? 4.051 29.172 11.992 1 91.44 102 LYS B C 1
ATOM 1804 O O . LYS B 1 102 ? 4.27 30.297 12.469 1 91.44 102 LYS B O 1
ATOM 1809 N N . ILE B 1 103 ? 2.844 28.625 11.977 1 89 103 ILE B N 1
ATOM 1810 C CA . ILE B 1 103 ? 1.676 29.312 12.5 1 89 103 ILE B CA 1
ATOM 1811 C C . ILE B 1 103 ? 1.849 29.562 14 1 89 103 ILE B C 1
ATOM 1813 O O . ILE B 1 103 ? 1.577 30.656 14.492 1 89 103 ILE B O 1
ATOM 1817 N N . LYS B 1 104 ? 2.326 28.609 14.664 1 87.56 104 LYS B N 1
ATOM 1818 C CA . LYS B 1 104 ? 2.537 28.719 16.109 1 87.56 104 LYS B CA 1
ATOM 1819 C C . LYS B 1 104 ? 3.627 29.734 16.422 1 87.56 104 LYS B C 1
ATOM 1821 O O . LYS B 1 104 ? 3.527 30.484 17.406 1 87.56 104 LYS B O 1
ATOM 1826 N N . GLY B 1 105 ? 4.617 29.75 15.625 1 86.62 105 GLY B N 1
ATOM 1827 C CA . GLY B 1 105 ? 5.664 30.75 15.781 1 86.62 105 GLY B CA 1
ATOM 1828 C C . GLY B 1 105 ? 5.172 32.156 15.57 1 86.62 105 GLY B C 1
ATOM 1829 O O . GLY B 1 105 ? 5.555 33.062 16.312 1 86.62 105 GLY B O 1
ATOM 1830 N N . GLU B 1 106 ? 4.387 32.312 14.656 1 83.44 106 GLU B N 1
ATOM 1831 C CA . GLU B 1 106 ? 3.803 33.625 14.367 1 83.44 106 GLU B CA 1
ATOM 1832 C C . GLU B 1 106 ? 2.912 34.094 15.508 1 83.44 106 GLU B C 1
ATOM 1834 O O . GLU B 1 106 ? 2.867 35.281 15.812 1 83.44 106 GLU B O 1
ATOM 1839 N N . MET B 1 107 ? 2.18 33.219 16.125 1 80.69 107 MET B N 1
ATOM 1840 C CA . MET B 1 107 ? 1.318 33.531 17.25 1 80.69 107 MET B CA 1
ATOM 1841 C C . MET B 1 107 ? 2.145 34 18.453 1 80.69 107 MET B C 1
ATOM 1843 O O . MET B 1 107 ? 1.777 34.969 19.125 1 80.69 107 MET B O 1
ATOM 1847 N N . VAL B 1 108 ? 3.18 33.406 18.641 1 80.81 108 VAL B N 1
ATOM 1848 C CA . VAL B 1 108 ? 4.059 33.75 19.75 1 80.81 108 VAL B CA 1
ATOM 1849 C C . VAL B 1 108 ? 4.719 35.094 19.5 1 80.81 108 VAL B C 1
ATOM 1851 O O . VAL B 1 108 ? 4.812 35.938 20.406 1 80.81 108 VAL B O 1
ATOM 1854 N N . SER B 1 109 ? 5.137 35.312 18.297 1 81.81 109 SER B N 1
ATOM 1855 C CA . SER B 1 109 ? 5.773 36.562 17.922 1 81.81 109 SER B CA 1
ATOM 1856 C C . SER B 1 109 ? 4.801 37.75 18.031 1 81.81 109 SER B C 1
ATOM 1858 O O . SER B 1 109 ? 5.176 38.844 18.469 1 81.81 109 SER B O 1
ATOM 1860 N N . SER B 1 110 ? 3.605 37.562 17.656 1 76 110 SER B N 1
ATOM 1861 C CA . SER B 1 110 ? 2.584 38.594 17.734 1 76 110 SER B CA 1
ATOM 1862 C C . SER B 1 110 ? 2.277 38.969 19.188 1 76 110 SER B C 1
ATOM 1864 O O . SER B 1 110 ? 2.096 40.125 19.516 1 76 110 SER B O 1
ATOM 1866 N N . HIS B 1 111 ? 2.289 38.031 20 1 72.88 111 HIS B N 1
ATOM 1867 C CA . HIS B 1 111 ? 2.049 38.25 21.422 1 72.88 111 HIS B CA 1
ATOM 1868 C C . HIS B 1 111 ? 3.213 38.969 22.062 1 72.88 111 HIS B C 1
ATOM 1870 O O . HIS B 1 111 ? 3.006 39.844 22.906 1 72.88 111 HIS B O 1
ATOM 1876 N N . THR B 1 112 ? 4.391 38.656 21.641 1 73.69 112 THR B N 1
ATOM 1877 C CA . THR B 1 112 ? 5.574 39.312 22.188 1 73.69 112 THR B CA 1
ATOM 1878 C C . THR B 1 112 ? 5.648 40.781 21.734 1 73.69 112 THR B C 1
ATOM 1880 O O . THR B 1 112 ? 6.012 41.656 22.516 1 73.69 112 THR B O 1
ATOM 1883 N N . ASN B 1 113 ? 5.301 41.125 20.547 1 73.25 113 ASN B N 1
ATOM 1884 C CA . ASN B 1 113 ? 5.309 42.5 20.016 1 73.25 113 ASN B CA 1
ATOM 1885 C C . ASN B 1 113 ? 4.211 43.344 20.656 1 73.25 113 ASN B C 1
ATOM 1887 O O . ASN B 1 113 ? 4.43 44.531 20.938 1 73.25 113 ASN B O 1
ATOM 1891 N N . LEU B 1 114 ? 3.055 42.875 20.984 1 65.25 114 LEU B N 1
ATOM 1892 C CA . LEU B 1 114 ? 1.961 43.594 21.609 1 65.25 114 LEU B CA 1
ATOM 1893 C C . LEU B 1 114 ? 2.305 43.906 23.062 1 65.25 114 LEU B C 1
ATOM 1895 O O . LEU B 1 114 ? 1.998 45.031 23.547 1 65.25 114 LEU B O 1
ATOM 1899 N N . THR B 1 115 ? 2.918 43.062 23.75 1 63.03 115 THR B N 1
ATOM 1900 C CA . THR B 1 115 ? 3.318 43.312 25.125 1 63.03 115 THR B CA 1
ATOM 1901 C C . THR B 1 115 ? 4.43 44.344 25.203 1 63.03 115 THR B C 1
ATOM 1903 O O . THR B 1 115 ? 4.461 45.156 26.125 1 63.03 115 THR B O 1
ATOM 1906 N N . ARG B 1 116 ? 5.312 44.5 24.234 1 65.12 116 ARG B N 1
ATOM 1907 C CA . ARG B 1 116 ? 6.398 45.469 24.203 1 65.12 116 ARG B CA 1
ATOM 1908 C C . ARG B 1 116 ? 5.867 46.875 23.938 1 65.12 116 ARG B C 1
ATOM 1910 O O . ARG B 1 116 ? 6.316 47.844 24.562 1 65.12 116 ARG B O 1
ATOM 1917 N N . ASN B 1 117 ? 4.941 47.125 23.156 1 63.5 117 ASN B N 1
ATOM 1918 C CA . ASN B 1 117 ? 4.379 48.438 22.797 1 63.5 117 ASN B CA 1
ATOM 1919 C C . ASN B 1 117 ? 3.508 49 23.922 1 63.5 117 ASN B C 1
ATOM 1921 O O . ASN B 1 117 ? 3.422 50.219 24.094 1 63.5 117 ASN B O 1
ATOM 1925 N N . CYS B 1 118 ? 2.922 48.281 24.734 1 56.69 118 CYS B N 1
ATOM 1926 C CA . CYS B 1 118 ? 2.088 48.75 25.844 1 56.69 118 CYS B CA 1
ATOM 1927 C C . CYS B 1 118 ? 2.941 49.156 27.031 1 56.69 118 CYS B C 1
ATOM 1929 O O . CYS B 1 118 ? 2.553 50.031 27.797 1 56.69 118 CYS B O 1
ATOM 1931 N N . THR B 1 119 ? 4.074 48.75 27.297 1 55.66 119 THR B N 1
ATOM 1932 C CA . THR B 1 119 ? 4.945 49.125 28.406 1 55.66 119 THR B CA 1
ATOM 1933 C C . THR B 1 119 ? 5.812 50.312 28.062 1 55.66 119 THR B C 1
ATOM 1935 O O . THR B 1 119 ? 6.215 51.0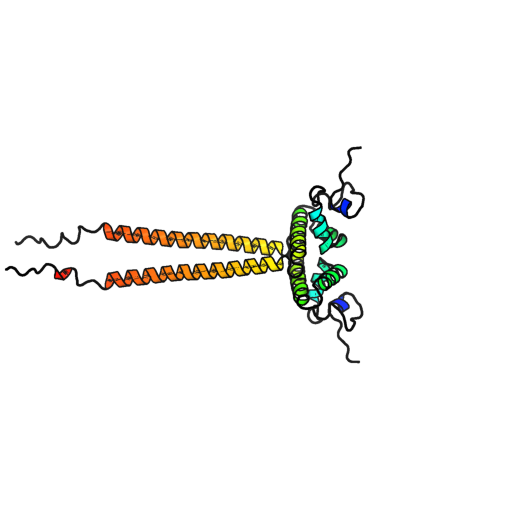94 28.938 1 55.66 119 THR B O 1
ATOM 1938 N N . GLU B 1 120 ? 6.18 50.5 26.969 1 57.72 120 GLU B N 1
ATOM 1939 C CA . GLU B 1 120 ? 7.109 51.594 26.656 1 57.72 120 GLU B CA 1
ATOM 1940 C C . GLU B 1 120 ? 6.402 52.938 26.656 1 57.72 120 GLU B C 1
ATOM 1942 O O . GLU B 1 120 ? 7.039 53.969 26.844 1 57.72 120 GLU B O 1
ATOM 1947 N N . ASN B 1 121 ? 5.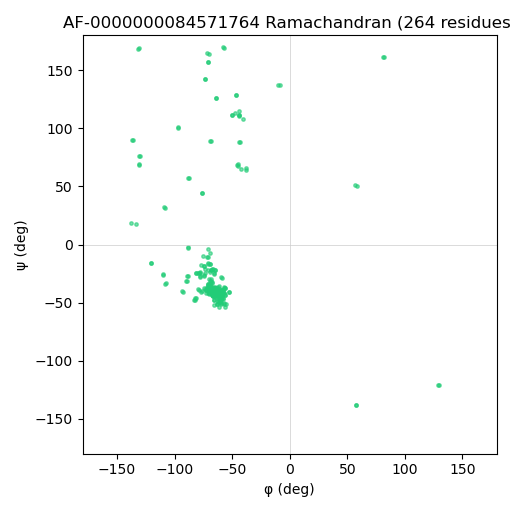207 53.25 26.203 1 47.88 121 ASN B N 1
ATOM 1948 C CA . ASN B 1 121 ? 4.824 54.656 26.172 1 47.88 121 ASN B CA 1
ATOM 1949 C C . ASN B 1 121 ? 4.207 55.094 27.5 1 47.88 121 ASN B C 1
ATOM 1951 O O . ASN B 1 121 ? 2.99 55.031 27.672 1 47.88 121 ASN B O 1
ATOM 1955 N N . PRO B 1 122 ? 4.777 55 28.609 1 47.88 122 PRO B N 1
ATOM 1956 C CA . PRO B 1 122 ? 4.285 55.719 29.797 1 47.88 122 PRO B CA 1
ATOM 1957 C C . PRO B 1 122 ? 4.195 57.219 29.562 1 47.88 122 PRO B C 1
ATOM 1959 O O . PRO B 1 122 ? 3.34 57.875 30.156 1 47.88 122 PRO B O 1
ATOM 1962 N N . GLN B 1 123 ? 5.348 57.844 29.109 1 45.41 123 GLN B N 1
ATOM 1963 C CA . GLN B 1 123 ? 5.746 59.25 29.297 1 45.41 123 GLN B CA 1
ATOM 1964 C C . GLN B 1 123 ? 4.871 60.188 28.484 1 45.41 123 GLN B C 1
ATOM 1966 O O . GLN B 1 123 ? 4.797 61.375 28.781 1 45.41 123 GLN B O 1
ATOM 1971 N N . HIS B 1 124 ? 4.391 59.844 27.281 1 44.31 124 HIS B N 1
ATOM 1972 C CA . HIS B 1 124 ? 3.971 61.031 26.531 1 44.31 124 HIS B CA 1
ATOM 1973 C C . HIS B 1 124 ? 2.668 61.594 27.094 1 44.31 124 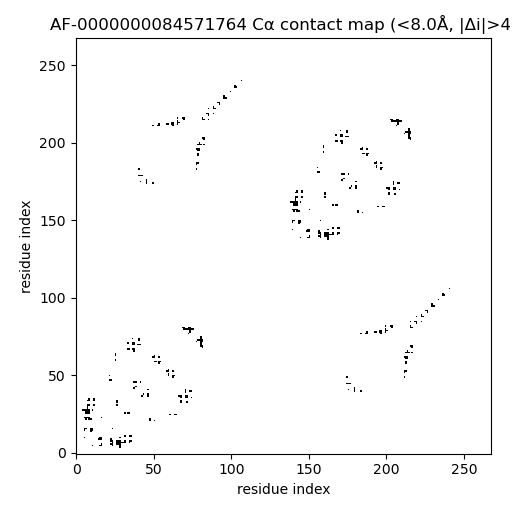HIS B C 1
ATOM 1975 O O . HIS B 1 124 ? 2.193 62.625 26.625 1 44.31 124 HIS B O 1
ATOM 1981 N N . ARG B 1 125 ? 1.851 60.781 27.75 1 41.97 125 ARG B N 1
ATOM 1982 C CA . ARG B 1 125 ? 0.597 61.469 28.047 1 41.97 125 ARG B CA 1
ATOM 1983 C C . ARG B 1 125 ? 0.796 62.531 29.109 1 41.97 125 ARG B C 1
ATOM 1985 O O . ARG B 1 125 ? -0.032 63.438 29.25 1 41.97 125 ARG B O 1
ATOM 1992 N N . LEU B 1 126 ? 1.814 62.5 29.953 1 40.69 126 LEU B N 1
ATOM 1993 C CA . LEU B 1 126 ? 1.813 63.531 31 1 40.69 126 LEU B CA 1
ATOM 1994 C C . LEU B 1 126 ? 2.271 64.875 30.453 1 40.69 126 LEU B C 1
ATOM 1996 O O . LEU B 1 126 ? 2.262 65.875 31.172 1 40.69 126 LEU B O 1
ATOM 2000 N N . ASN B 1 127 ? 3.008 64.812 29.375 1 38.53 127 ASN B N 1
ATOM 2001 C CA . ASN B 1 127 ? 3.635 66.125 29.109 1 38.53 127 ASN B CA 1
ATOM 2002 C C . ASN B 1 127 ? 2.617 67.125 28.625 1 38.53 127 ASN B C 1
ATOM 2004 O O . ASN B 1 127 ? 2.992 68.188 28.125 1 38.53 127 ASN B O 1
ATOM 2008 N N . MET B 1 128 ? 1.419 66.75 28.281 1 34.94 128 MET B N 1
ATOM 2009 C CA . MET B 1 128 ? 0.708 67.812 27.594 1 34.94 128 MET B CA 1
ATOM 2010 C C . MET B 1 128 ? 0.429 69 28.531 1 34.94 128 MET B C 1
ATOM 2012 O O . MET B 1 128 ? 0.258 70.125 28.094 1 34.94 128 MET B O 1
ATOM 2016 N N . HIS B 1 129 ? -0.161 68.75 29.703 1 38.78 129 HIS B N 1
ATOM 2017 C CA . HIS B 1 129 ? -1.033 69.875 30.125 1 38.78 129 HIS B CA 1
ATOM 2018 C C . HIS B 1 129 ? -0.223 71.062 30.641 1 38.78 129 HIS B C 1
ATOM 2020 O O . HIS B 1 129 ? -0.783 72 31.219 1 38.78 129 HIS B O 1
ATOM 2026 N N . LEU B 1 130 ? 1.148 70.875 30.859 1 39.66 130 LEU B N 1
ATOM 2027 C CA . LEU B 1 130 ? 1.545 72.062 31.609 1 39.66 130 LEU B CA 1
ATOM 2028 C C . LEU B 1 130 ? 1.648 73.25 30.688 1 39.66 130 LEU B C 1
ATOM 2030 O O . LEU B 1 130 ? 2.617 73.375 29.922 1 39.66 130 LEU B O 1
ATOM 2034 N N . ALA B 1 131 ? 0.662 73.5 29.719 1 39.44 131 ALA B N 1
ATOM 2035 C CA . ALA B 1 131 ? 0.687 74.812 29.047 1 39.44 131 ALA B CA 1
ATOM 2036 C C . ALA B 1 131 ? 0.919 75.938 30.062 1 39.44 131 ALA B C 1
ATOM 2038 O O . ALA B 1 131 ? 0.356 75.938 31.156 1 39.44 131 ALA B O 1
ATOM 2039 N N . PRO B 1 132 ? 2.117 76.625 29.906 1 41.03 132 PRO B N 1
ATOM 2040 C CA . PRO B 1 132 ? 2.5 77.812 30.641 1 41.03 132 PRO B CA 1
ATOM 2041 C C . PRO B 1 132 ? 1.386 78.875 30.688 1 41.03 132 PRO B C 1
ATOM 2043 O O . PRO B 1 132 ? 0.545 78.875 29.797 1 41.03 132 PRO B O 1
ATOM 2046 N N . THR B 1 133 ? 0.785 79.188 31.828 1 35.34 133 THR B N 1
ATOM 2047 C CA . THR B 1 133 ? -0.016 80.312 32.219 1 35.34 133 THR B CA 1
ATOM 2048 C C . THR B 1 133 ? 0.636 81.625 31.734 1 35.34 133 THR B C 1
ATOM 2050 O O . THR B 1 133 ? 1.734 81.938 32.188 1 35.34 133 THR B O 1
ATOM 2053 N N . CYS B 1 134 ? 0.689 81.875 30.328 1 26.83 134 CYS B N 1
ATOM 2054 C CA . CYS B 1 134 ? 0.714 83.312 30.141 1 26.83 134 CYS B CA 1
ATOM 2055 C C . CYS B 1 134 ? -0.653 83.875 30.422 1 26.83 134 CYS B C 1
ATOM 2057 O O . CYS B 1 134 ? -1.683 83.25 30.203 1 26.83 134 CYS B O 1
#

Secondary structure (DSSP, 8-state):
-------HHHHHTT----TT-SSTTTS-TT-HHHHHHHHHHHHHHHHHHHHHHS-TTTTHHHHHHHHHHHHHHHHH-TTTTHHHHHHHHHHHHHHHHHHHHHHHHHHHHHHHHHHHHHHH--STTTTSS-----/-------HHHHHTT----TT-SSTTTS-TT-HHHHHHHHHHHHHHHHHHHHHHS-TTTTHHHHHHHHHHHHHHHHH-TTTTHHHHHHHHHHHHHHHHHHHHHHHHHHHHHHHHHHHHHHHTTGGGTTSS-----

Organism: Eucalyptus grandis (NCBI:txid71139)

InterPro domains:
  IPR004883 Lateral organ boundaries, LOB [PF03195] (6-103)
  IPR004883 Lateral organ boundaries, LOB [PS50891] (5-107)